Protein AF-A0A7J6GIA6-F1 (afdb_monomer_lite)

Organism: Cannabis sativa (NCBI:txid3483)

Radius of gyration: 30.78 Å; chains: 1; bounding box: 62×65×100 Å

Foldseek 3Di:
DDDDPPPPPPPPDDPQPPPDFLCPDPPRPDPNCDCPRLLNDDLVSVLCVLLVNLVVLLVVLLVLLLVLCQPPADFDWDFAAFKAFQDADPPFQCVVQPNDHGDGGQDKQNHGQPRWDPVSVVVVQVVQQVQDCIPVRGGFDQDPVRGGHRRTDIDGPIDTDGDRDPDSVSSSVSSVVVSVVLLVVLVVLVVCCVVVVVVCVVVDQAPVSLVVVQVVQVPPDPSSNSSSSSSVSSNLSVVLCDCAAQHSVVVSVQSVVCVVVVNDHDDPVVNCVRNVVRVVVCVVVNVVNVVVVVCVDPVNVVVVVVVVVVVVVVCVVVVVPDDDVPPPPPPPDDDDDDPDPVVVVVVVVCVVVVVVVVVVVPPDDD

Structure (mmCIF, N/CA/C/O backbone):
data_AF-A0A7J6GIA6-F1
#
_entry.id   AF-A0A7J6GIA6-F1
#
loop_
_atom_site.group_PDB
_atom_site.id
_atom_site.type_symbol
_atom_site.label_atom_id
_atom_site.label_alt_id
_atom_site.label_comp_id
_atom_site.label_asym_id
_atom_site.label_entity_id
_atom_site.label_seq_id
_atom_site.pdbx_PDB_ins_code
_atom_site.Cartn_x
_atom_site.Cartn_y
_atom_site.Cartn_z
_atom_site.occupancy
_atom_site.B_iso_or_equiv
_atom_site.auth_seq_id
_atom_site.auth_comp_id
_atom_site.auth_asym_id
_atom_site.auth_atom_id
_atom_site.pdbx_PDB_model_num
ATOM 1 N N . MET A 1 1 ? -16.124 -13.001 -56.352 1.00 35.91 1 MET A N 1
ATOM 2 C CA . MET A 1 1 ? -14.655 -13.098 -56.224 1.00 35.91 1 MET A CA 1
ATOM 3 C C . MET A 1 1 ? -14.198 -11.759 -55.668 1.00 35.91 1 MET A C 1
ATOM 5 O O . MET A 1 1 ? -14.164 -10.808 -56.422 1.00 35.91 1 MET A O 1
ATOM 9 N N . GLY A 1 2 ? -14.050 -11.537 -54.369 1.00 34.47 2 GLY A N 1
ATOM 10 C CA . GLY A 1 2 ? -13.709 -12.459 -53.295 1.00 34.47 2 GLY A CA 1
ATOM 11 C C . GLY A 1 2 ? -12.309 -12.105 -52.806 1.00 34.47 2 GLY A C 1
ATOM 12 O O . GLY A 1 2 ? -11.355 -12.674 -53.311 1.00 34.47 2 GLY A O 1
ATOM 13 N N . HIS A 1 3 ? -12.215 -11.161 -51.873 1.00 32.53 3 HIS A N 1
ATOM 14 C CA . HIS A 1 3 ? -11.236 -11.202 -50.791 1.00 32.53 3 HIS A CA 1
ATOM 15 C C . HIS A 1 3 ? -11.814 -10.411 -49.622 1.00 32.53 3 HIS A C 1
ATOM 17 O O . HIS A 1 3 ? -11.932 -9.190 -49.670 1.00 32.53 3 HIS A O 1
ATOM 23 N N . ASN A 1 4 ? -12.289 -11.173 -48.641 1.00 31.34 4 ASN A N 1
ATOM 24 C CA . ASN A 1 4 ? -12.783 -10.686 -47.370 1.00 31.34 4 ASN A CA 1
ATOM 25 C C . ASN A 1 4 ? -11.607 -10.112 -46.580 1.00 31.34 4 ASN A C 1
ATOM 27 O O . ASN A 1 4 ? -10.579 -10.772 -46.435 1.00 31.34 4 ASN A O 1
ATOM 31 N N . GLU A 1 5 ? -11.792 -8.902 -46.067 1.00 42.25 5 GLU A N 1
ATOM 32 C CA . GLU A 1 5 ? -11.051 -8.376 -44.928 1.00 42.25 5 GLU A CA 1
ATOM 33 C C . GLU A 1 5 ? -11.407 -9.240 -43.712 1.00 42.25 5 GLU A C 1
ATOM 35 O O . GLU A 1 5 ? -12.430 -9.038 -43.057 1.00 42.25 5 GLU A O 1
ATOM 40 N N . GLU A 1 6 ? -10.598 -10.261 -43.439 1.00 31.75 6 GLU A N 1
ATOM 41 C CA . GLU A 1 6 ? -10.614 -10.923 -42.140 1.00 31.75 6 GLU A CA 1
ATOM 42 C C . GLU A 1 6 ? -9.863 -10.027 -41.159 1.00 31.75 6 GLU A C 1
ATOM 44 O O . GLU A 1 6 ? -8.641 -10.028 -41.051 1.00 31.75 6 GLU A O 1
ATOM 49 N N . VAL A 1 7 ? -10.646 -9.200 -40.470 1.00 37.00 7 VAL A N 1
ATOM 50 C CA . VAL A 1 7 ? -10.268 -8.593 -39.202 1.00 37.00 7 VAL A CA 1
ATOM 51 C C . VAL A 1 7 ? -10.059 -9.753 -38.232 1.00 37.00 7 VAL A C 1
ATOM 53 O O . VAL A 1 7 ? -11.030 -10.304 -37.708 1.00 37.00 7 VAL A O 1
ATOM 56 N N . GLU A 1 8 ? -8.810 -10.180 -38.045 1.00 32.59 8 GLU A N 1
ATOM 57 C CA . GLU A 1 8 ? -8.502 -11.180 -37.029 1.00 32.59 8 GLU A CA 1
ATOM 58 C C . GLU A 1 8 ? -8.961 -10.650 -35.661 1.00 32.59 8 GLU A C 1
ATOM 60 O O . GLU A 1 8 ? -8.606 -9.532 -35.263 1.00 32.59 8 GLU A O 1
ATOM 65 N N . PRO A 1 9 ? -9.798 -11.409 -34.935 1.00 33.56 9 PRO A N 1
ATOM 66 C CA . PRO A 1 9 ? -10.272 -10.988 -33.636 1.00 33.56 9 PRO A CA 1
ATOM 67 C C . PRO A 1 9 ? -9.079 -11.008 -32.687 1.00 33.56 9 PRO A C 1
ATOM 69 O O . PRO A 1 9 ? -8.450 -12.048 -32.511 1.00 33.56 9 PRO A O 1
ATOM 72 N N . LEU A 1 10 ? -8.781 -9.864 -32.061 1.00 36.50 10 LEU A N 1
ATOM 73 C CA . LEU A 1 10 ? -7.857 -9.777 -30.934 1.00 36.50 10 LEU A CA 1
ATOM 74 C C . LEU A 1 10 ? -8.326 -10.771 -29.862 1.00 36.50 10 LEU A C 1
ATOM 76 O O . LEU A 1 10 ? -9.250 -10.505 -29.088 1.00 36.50 10 LEU A O 1
ATOM 80 N N . ILE A 1 11 ? -7.721 -11.955 -29.862 1.00 32.91 11 ILE A N 1
ATOM 81 C CA . ILE A 1 11 ? -7.989 -12.994 -28.886 1.00 32.91 11 ILE A CA 1
ATOM 82 C C . ILE A 1 11 ? -7.484 -12.455 -27.551 1.00 32.91 11 ILE A C 1
ATOM 84 O O . ILE A 1 11 ? -6.285 -12.304 -27.327 1.00 32.91 11 ILE A O 1
ATOM 88 N N . PHE A 1 12 ? -8.438 -12.162 -26.668 1.00 35.19 12 PHE A N 1
ATOM 89 C CA . PHE A 1 12 ? -8.266 -12.004 -25.229 1.00 35.19 12 PHE A CA 1
ATOM 90 C C . PHE A 1 12 ? -7.559 -13.250 -24.666 1.00 35.19 12 PHE A C 1
ATOM 92 O O . PHE A 1 12 ? -8.186 -14.187 -24.178 1.00 35.19 12 PHE A O 1
ATOM 99 N N . HIS A 1 13 ? -6.234 -13.281 -24.751 1.00 38.47 13 HIS A N 1
ATOM 100 C CA . HIS A 1 13 ? -5.390 -14.247 -24.064 1.00 38.47 13 HIS A CA 1
ATOM 101 C C . HIS A 1 13 ? -4.304 -13.478 -23.327 1.00 38.47 13 HIS A C 1
ATOM 103 O O . HIS A 1 13 ? -3.159 -13.442 -23.749 1.00 38.47 13 HIS A O 1
ATOM 109 N N . ASN A 1 14 ? -4.716 -12.768 -22.276 1.00 28.02 14 ASN A N 1
ATOM 110 C CA . ASN A 1 14 ? -3.955 -12.510 -21.053 1.00 28.02 14 ASN A CA 1
ATOM 111 C C . ASN A 1 14 ? -4.750 -11.508 -20.204 1.00 28.02 14 ASN A C 1
ATOM 113 O O . ASN A 1 14 ? -4.847 -10.331 -20.529 1.00 28.02 14 ASN A O 1
ATOM 117 N N . LEU A 1 15 ? -5.282 -11.957 -19.065 1.00 35.97 15 LEU A N 1
ATOM 118 C CA . LEU A 1 15 ? -5.800 -11.081 -17.998 1.00 35.97 15 LEU A CA 1
ATOM 119 C C . LEU A 1 15 ? -4.672 -10.325 -17.252 1.00 35.97 15 LEU A C 1
ATOM 121 O O . LEU A 1 15 ? -4.881 -9.806 -16.161 1.00 35.97 15 LEU A O 1
ATOM 125 N N . GLY A 1 16 ? -3.477 -10.247 -17.838 1.00 37.50 16 GLY A N 1
ATOM 126 C CA . GLY A 1 16 ? -2.407 -9.334 -17.463 1.00 37.50 16 GLY A CA 1
ATOM 127 C C . GLY A 1 16 ? -2.048 -8.537 -18.706 1.00 37.50 16 GLY A C 1
ATOM 128 O O . GLY A 1 16 ? -1.511 -9.112 -19.647 1.00 37.50 16 GLY A O 1
ATOM 129 N N . GLY A 1 17 ? -2.411 -7.254 -18.738 1.00 39.12 17 GLY A N 1
ATOM 130 C CA . GLY A 1 17 ? -2.298 -6.357 -19.891 1.00 39.12 17 GLY A CA 1
ATOM 131 C C . GLY A 1 17 ? -0.863 -6.081 -20.342 1.00 39.12 17 GLY A C 1
ATOM 132 O O . GLY A 1 17 ? -0.398 -4.948 -20.272 1.00 39.12 17 GLY A O 1
ATOM 133 N N . PHE A 1 18 ? -0.162 -7.101 -20.825 1.00 42.38 18 PHE A N 1
ATOM 134 C CA . PHE A 1 18 ? 1.102 -6.939 -21.516 1.00 42.38 18 PHE A CA 1
ATOM 135 C C . PHE A 1 18 ? 0.796 -6.605 -22.975 1.00 42.38 18 PHE A C 1
ATOM 137 O O . PHE A 1 18 ? 0.587 -7.485 -23.808 1.00 42.38 18 PHE A O 1
ATOM 144 N N . VAL A 1 19 ? 0.703 -5.309 -23.273 1.00 52.62 19 VAL A N 1
ATOM 145 C CA . VAL A 1 19 ? 0.683 -4.827 -24.655 1.00 52.62 19 VAL A CA 1
ATOM 146 C C . VAL A 1 19 ? 2.075 -5.089 -25.224 1.00 52.62 19 VAL A C 1
ATOM 148 O O . VAL A 1 19 ? 3.032 -4.395 -24.887 1.00 52.62 19 VAL A O 1
ATOM 151 N N . GLY A 1 20 ? 2.202 -6.138 -26.036 1.00 56.25 20 GLY A N 1
ATOM 152 C CA . GLY A 1 20 ? 3.440 -6.432 -26.745 1.00 56.25 20 GLY A CA 1
ATOM 153 C C . GLY A 1 20 ? 3.749 -5.296 -27.713 1.00 56.25 20 GLY A C 1
ATOM 154 O O . GLY A 1 20 ? 2.997 -5.064 -28.657 1.00 56.25 20 GLY A O 1
ATOM 155 N N . PHE A 1 21 ? 4.831 -4.559 -27.467 1.00 65.56 21 PHE A N 1
ATOM 156 C CA . PHE A 1 21 ? 5.300 -3.566 -28.425 1.00 65.56 21 PHE A CA 1
ATOM 157 C C . PHE A 1 21 ? 6.002 -4.280 -29.586 1.00 65.56 21 PHE A C 1
ATOM 159 O O . PHE A 1 21 ? 6.903 -5.080 -29.315 1.00 65.56 21 PHE A O 1
ATOM 166 N N . PRO A 1 22 ? 5.682 -3.941 -30.851 1.00 67.62 22 PRO A N 1
ATOM 167 C CA . PRO A 1 22 ? 6.414 -4.443 -32.020 1.00 67.62 22 PRO A CA 1
ATOM 168 C C . PRO A 1 22 ? 7.920 -4.155 -31.951 1.00 67.62 22 PRO A C 1
ATOM 170 O O . PRO A 1 22 ? 8.721 -4.804 -32.608 1.00 67.62 22 PRO A O 1
ATOM 173 N N . ASP A 1 23 ? 8.311 -3.181 -31.126 1.00 66.88 23 ASP A N 1
ATOM 174 C CA . ASP A 1 23 ? 9.688 -2.828 -30.798 1.00 66.88 23 ASP A CA 1
ATOM 175 C C . ASP A 1 23 ? 10.517 -3.979 -30.208 1.00 66.88 23 ASP A C 1
ATOM 177 O O . ASP A 1 23 ? 11.742 -3.954 -30.343 1.00 66.88 23 ASP A O 1
ATOM 181 N N . ASN A 1 24 ? 9.863 -4.930 -29.534 1.00 65.06 24 ASN A N 1
ATOM 182 C CA . ASN A 1 24 ? 10.489 -6.034 -28.803 1.00 65.06 24 ASN A CA 1
ATOM 183 C C . ASN A 1 24 ? 10.355 -7.382 -29.524 1.00 65.06 24 ASN A C 1
ATOM 185 O O . ASN A 1 24 ? 10.832 -8.390 -29.002 1.00 65.06 24 ASN A O 1
ATOM 189 N N . ASP A 1 25 ? 9.693 -7.403 -30.681 1.00 72.31 25 ASP A N 1
ATOM 190 C CA . ASP A 1 25 ? 9.502 -8.604 -31.481 1.00 72.31 25 ASP A CA 1
ATOM 191 C C . ASP A 1 25 ? 10.645 -8.726 -32.509 1.00 72.31 25 ASP A C 1
ATOM 193 O O . ASP A 1 25 ? 10.761 -7.872 -33.396 1.00 72.31 25 ASP A O 1
ATOM 197 N N . PRO A 1 26 ? 11.536 -9.732 -32.379 1.00 67.69 26 PRO A N 1
ATOM 198 C CA . PRO A 1 26 ? 12.626 -9.946 -33.327 1.00 67.69 26 PRO A CA 1
ATOM 199 C C . PRO A 1 26 ? 12.133 -10.338 -34.726 1.00 67.69 26 PRO A C 1
ATOM 201 O O . PRO A 1 26 ? 12.884 -10.153 -35.682 1.00 67.69 26 PRO A O 1
ATOM 204 N N . ASP A 1 27 ? 10.893 -10.820 -34.840 1.00 74.38 27 ASP A N 1
ATOM 205 C CA . ASP A 1 27 ? 10.259 -11.242 -36.090 1.00 74.38 27 ASP A CA 1
ATOM 206 C C . ASP A 1 27 ? 9.312 -10.158 -36.653 1.00 74.38 27 ASP A C 1
ATOM 208 O O . ASP A 1 27 ? 8.531 -10.412 -37.567 1.00 74.38 27 ASP A O 1
ATOM 212 N N . SER A 1 28 ? 9.379 -8.929 -36.126 1.00 75.94 28 SER A N 1
ATOM 213 C CA . SER A 1 28 ? 8.561 -7.802 -36.585 1.00 75.94 28 SER A CA 1
ATOM 214 C C . SER A 1 28 ? 8.905 -7.383 -38.017 1.00 75.94 28 SER A C 1
ATOM 216 O O . SER A 1 28 ? 10.034 -6.986 -38.313 1.00 75.94 28 SER A O 1
ATOM 218 N N . ASP A 1 29 ? 7.891 -7.346 -38.884 1.00 80.00 29 ASP A N 1
ATOM 219 C CA . ASP A 1 29 ? 7.997 -6.841 -40.261 1.00 80.00 29 ASP A CA 1
ATOM 220 C C . ASP A 1 29 ? 8.194 -5.309 -40.340 1.00 80.00 29 ASP A C 1
ATOM 222 O O . ASP A 1 29 ? 8.337 -4.738 -41.427 1.00 80.00 29 ASP A O 1
ATOM 226 N N . ILE A 1 30 ? 8.184 -4.606 -39.200 1.00 79.25 30 ILE A N 1
ATOM 227 C CA . ILE A 1 30 ? 8.291 -3.145 -39.142 1.00 79.25 30 ILE A CA 1
ATOM 228 C C . ILE A 1 30 ? 9.773 -2.724 -39.142 1.00 79.25 30 ILE A C 1
ATOM 230 O O . ILE A 1 30 ? 10.527 -3.121 -38.248 1.00 79.25 30 ILE A O 1
ATOM 234 N N . PRO A 1 31 ? 10.211 -1.850 -40.075 1.00 81.38 31 PRO A N 1
ATOM 235 C CA . PRO A 1 31 ? 11.587 -1.365 -40.113 1.00 81.38 31 PRO A CA 1
ATOM 236 C C . PRO A 1 31 ? 12.019 -0.730 -38.778 1.00 81.38 31 PRO A C 1
ATOM 238 O O . PRO A 1 31 ? 11.283 0.105 -38.252 1.00 81.38 31 PRO A O 1
ATOM 241 N N . PRO A 1 32 ? 13.229 -1.009 -38.249 1.00 76.25 32 PRO A N 1
ATOM 242 C CA . PRO A 1 32 ? 13.675 -0.491 -36.948 1.00 76.25 32 PRO A CA 1
ATOM 243 C C . PRO A 1 32 ? 13.649 1.039 -36.790 1.00 76.25 32 PRO A C 1
ATOM 245 O O . PRO A 1 32 ? 13.552 1.531 -35.663 1.00 76.25 32 PRO A O 1
ATOM 248 N N . ASP A 1 33 ? 13.713 1.776 -37.901 1.00 78.50 33 ASP A N 1
ATOM 249 C CA . ASP A 1 33 ? 13.704 3.243 -37.962 1.00 78.50 33 ASP A CA 1
ATOM 250 C C . ASP A 1 33 ? 12.303 3.845 -38.181 1.00 78.50 33 ASP A C 1
ATOM 252 O O . ASP A 1 33 ? 12.163 5.063 -38.331 1.00 78.50 33 ASP A O 1
ATOM 256 N N . ASP A 1 34 ? 11.247 3.026 -38.199 1.00 81.19 34 ASP A N 1
ATOM 257 C CA . ASP A 1 34 ? 9.878 3.508 -38.376 1.00 81.19 34 ASP A CA 1
ATOM 258 C C . ASP A 1 34 ? 9.494 4.478 -37.244 1.00 81.19 34 ASP A C 1
ATOM 260 O O . ASP A 1 34 ? 9.681 4.205 -36.054 1.00 81.19 34 ASP A O 1
ATOM 264 N N . LYS A 1 35 ? 8.942 5.640 -37.616 1.00 77.88 35 LYS A N 1
ATOM 265 C CA . LYS A 1 35 ? 8.526 6.706 -36.689 1.00 77.88 35 LYS A CA 1
ATOM 266 C C . LYS A 1 35 ? 7.386 6.287 -35.757 1.00 77.88 35 LYS A C 1
ATOM 268 O O . LYS A 1 35 ? 7.131 6.984 -34.773 1.00 77.88 35 LYS A O 1
ATOM 273 N N . ASN A 1 36 ? 6.671 5.216 -36.093 1.00 79.06 36 ASN A N 1
ATOM 274 C CA . ASN A 1 36 ? 5.561 4.688 -35.318 1.00 79.06 36 ASN A CA 1
ATOM 275 C C . ASN A 1 36 ? 5.987 3.739 -34.200 1.00 79.06 36 ASN A C 1
ATOM 277 O O . ASN A 1 36 ? 5.208 3.567 -33.262 1.00 79.06 36 ASN A O 1
ATOM 281 N N . LEU A 1 37 ? 7.209 3.202 -34.257 1.00 80.62 37 LEU A N 1
ATOM 282 C CA . LEU A 1 37 ? 7.775 2.396 -33.177 1.00 80.62 37 LEU A CA 1
ATOM 283 C C . LEU A 1 37 ? 7.945 3.252 -31.923 1.00 80.62 37 LEU A C 1
ATOM 285 O O . LEU A 1 37 ? 8.392 4.404 -31.998 1.00 80.62 37 LEU A O 1
ATOM 289 N N . LEU A 1 38 ? 7.595 2.696 -30.764 1.00 81.00 38 LEU A N 1
ATOM 290 C CA . LEU A 1 38 ? 7.562 3.438 -29.504 1.00 81.00 38 LEU A CA 1
ATOM 291 C C . LEU A 1 38 ? 8.943 4.031 -29.194 1.00 81.00 38 LEU A C 1
ATOM 293 O O . LEU A 1 38 ? 9.045 5.213 -28.874 1.00 81.00 38 LEU A O 1
ATOM 297 N N . LYS A 1 39 ? 10.015 3.266 -29.419 1.00 78.75 39 LYS A N 1
ATOM 298 C CA . LYS A 1 39 ? 11.426 3.661 -29.302 1.00 78.75 39 LYS A CA 1
ATOM 299 C C . LYS A 1 39 ? 11.795 4.880 -30.144 1.00 78.75 39 LYS A C 1
ATOM 301 O O . LYS A 1 39 ? 12.779 5.551 -29.830 1.00 78.75 39 LYS A O 1
ATOM 306 N N . ASN A 1 40 ? 11.040 5.185 -31.200 1.00 81.25 40 ASN A N 1
ATOM 307 C CA . ASN A 1 40 ? 11.277 6.301 -32.119 1.00 81.25 40 ASN A CA 1
ATOM 308 C C . ASN A 1 40 ? 10.358 7.506 -31.879 1.00 81.25 40 ASN A C 1
ATOM 310 O O . ASN A 1 40 ? 10.595 8.569 -32.456 1.00 81.25 40 ASN A O 1
ATOM 314 N N . ARG A 1 41 ? 9.366 7.380 -30.991 1.00 84.62 41 ARG A N 1
ATOM 315 C CA . ARG A 1 41 ? 8.470 8.474 -30.608 1.00 84.62 41 ARG A CA 1
ATOM 316 C C . ARG A 1 41 ? 9.164 9.519 -29.711 1.00 84.62 41 ARG A C 1
ATOM 318 O O . ARG A 1 41 ? 10.158 9.217 -29.036 1.00 84.62 41 ARG A O 1
ATOM 325 N N . PRO A 1 42 ? 8.632 10.755 -29.653 1.00 86.44 42 PRO A N 1
ATOM 326 C CA . PRO A 1 42 ? 9.052 11.766 -28.686 1.00 86.44 42 PRO A CA 1
ATOM 327 C C . PRO A 1 42 ? 9.061 11.251 -27.240 1.00 86.44 42 PRO A C 1
ATOM 329 O O . PRO A 1 42 ? 8.340 10.325 -26.877 1.00 86.44 42 PRO A O 1
ATOM 332 N N . VAL A 1 43 ? 9.883 11.877 -26.394 1.00 86.69 43 VAL A N 1
ATOM 333 C CA . VAL A 1 43 ? 10.030 11.525 -24.967 1.00 86.69 43 VAL A CA 1
ATOM 334 C C . VAL A 1 43 ? 8.682 11.520 -24.237 1.00 86.69 43 VAL A C 1
ATOM 336 O O . VAL A 1 43 ? 8.419 10.606 -23.464 1.00 86.69 43 VAL A O 1
ATOM 339 N N . LEU A 1 44 ? 7.832 12.524 -24.482 1.00 86.69 44 LEU A N 1
ATOM 340 C CA . LEU A 1 44 ? 6.540 12.652 -23.801 1.00 86.69 44 LEU A CA 1
ATOM 341 C C . LEU A 1 44 ? 5.585 11.518 -24.177 1.00 86.69 44 LEU A C 1
ATOM 343 O O . LEU A 1 44 ? 5.004 10.903 -23.290 1.00 86.69 44 LEU A O 1
ATOM 347 N N . ASP A 1 45 ? 5.488 11.191 -25.464 1.00 86.56 45 ASP A N 1
ATOM 348 C CA . ASP A 1 45 ? 4.648 10.095 -25.953 1.00 86.56 45 ASP A CA 1
ATOM 349 C C . ASP A 1 45 ? 5.091 8.760 -25.343 1.00 86.56 45 ASP A C 1
ATOM 351 O O . ASP A 1 45 ? 4.267 7.992 -24.851 1.00 86.56 45 ASP A O 1
ATOM 355 N N . ARG A 1 46 ? 6.409 8.518 -25.285 1.00 86.25 46 ARG A N 1
ATOM 356 C CA . ARG A 1 46 ? 6.970 7.341 -24.609 1.00 86.25 46 ARG A CA 1
ATOM 357 C C . ARG A 1 46 ? 6.633 7.318 -23.126 1.00 86.25 46 ARG A C 1
ATOM 359 O O . ARG A 1 46 ? 6.195 6.291 -22.625 1.00 86.25 46 ARG A O 1
ATOM 366 N N . ALA A 1 47 ? 6.802 8.438 -22.428 1.00 87.25 47 ALA A N 1
ATOM 367 C CA . ALA A 1 47 ? 6.495 8.533 -21.006 1.00 87.25 47 ALA A CA 1
ATOM 368 C C . ALA A 1 47 ? 5.005 8.271 -20.714 1.00 87.25 47 ALA A C 1
ATOM 370 O O . ALA A 1 47 ? 4.686 7.566 -19.757 1.00 87.25 47 ALA A O 1
ATOM 371 N N . ILE A 1 48 ? 4.093 8.779 -21.549 1.00 87.44 48 ILE A N 1
ATOM 372 C CA . ILE A 1 48 ? 2.646 8.537 -21.423 1.00 87.44 48 ILE A CA 1
ATOM 373 C C . ILE A 1 48 ? 2.332 7.052 -21.619 1.00 87.44 48 ILE A C 1
ATOM 375 O O . ILE A 1 48 ? 1.635 6.460 -20.800 1.00 87.44 48 ILE A O 1
ATOM 379 N N . VAL A 1 49 ? 2.876 6.434 -22.668 1.00 85.31 49 VAL A N 1
ATOM 380 C CA . VAL A 1 49 ? 2.626 5.015 -22.960 1.00 85.31 49 VAL A CA 1
ATOM 381 C C . VAL A 1 49 ? 3.207 4.109 -21.871 1.00 85.31 49 VAL A C 1
ATOM 383 O O . VAL A 1 49 ? 2.517 3.210 -21.405 1.00 85.31 49 VAL A O 1
ATOM 386 N N . ILE A 1 50 ? 4.433 4.370 -21.407 1.00 85.50 50 ILE A N 1
ATOM 387 C CA . ILE A 1 50 ? 5.074 3.588 -20.334 1.00 85.50 50 ILE A CA 1
ATOM 388 C C . ILE A 1 50 ? 4.313 3.744 -19.010 1.00 85.50 50 ILE A C 1
ATOM 390 O O . ILE A 1 50 ? 4.120 2.775 -18.283 1.00 85.50 50 ILE A O 1
ATOM 394 N N . SER A 1 51 ? 3.833 4.950 -18.693 1.00 88.25 51 SER A N 1
ATOM 395 C CA . SER A 1 51 ? 3.068 5.189 -17.461 1.00 88.25 51 SER A CA 1
ATOM 396 C C . SER A 1 51 ? 1.632 4.655 -17.507 1.00 88.25 51 SER A C 1
ATOM 398 O O . SER A 1 51 ? 0.993 4.573 -16.458 1.00 88.25 51 SER A O 1
ATOM 400 N N . ALA A 1 52 ? 1.128 4.234 -18.673 1.00 88.69 52 ALA A N 1
ATOM 401 C CA . ALA A 1 52 ? -0.233 3.726 -18.822 1.00 88.69 52 ALA A CA 1
ATOM 402 C C . ALA A 1 52 ? -0.518 2.516 -17.916 1.00 88.69 52 ALA A C 1
ATOM 404 O O . ALA A 1 52 ? -1.608 2.434 -17.353 1.00 88.69 52 ALA A O 1
ATOM 405 N N . GLY A 1 53 ? 0.459 1.623 -17.709 1.00 85.56 53 GLY A N 1
ATOM 406 C CA . GLY A 1 53 ? 0.319 0.480 -16.795 1.00 85.56 53 GLY A CA 1
ATOM 407 C C . GLY A 1 53 ? 0.098 0.910 -15.340 1.00 85.56 53 GLY A C 1
ATOM 408 O O . GLY A 1 53 ? -0.839 0.459 -14.679 1.00 85.56 53 GLY A O 1
ATOM 409 N N . VAL A 1 54 ? 0.901 1.862 -14.856 1.00 91.75 54 VAL A N 1
ATOM 410 C CA . VAL A 1 54 ? 0.754 2.446 -13.512 1.00 91.75 54 VAL A CA 1
ATOM 411 C C . VAL A 1 54 ? -0.589 3.164 -13.375 1.00 91.75 54 VAL A C 1
ATOM 413 O O . VAL A 1 54 ? -1.310 2.955 -12.400 1.00 91.75 54 VAL A O 1
ATOM 416 N N . VAL A 1 55 ? -0.952 3.979 -14.368 1.00 93.25 55 VAL A N 1
ATOM 417 C CA . VAL A 1 55 ? -2.218 4.722 -14.386 1.00 93.25 55 VAL A CA 1
ATOM 418 C C . VAL A 1 55 ? -3.414 3.768 -14.377 1.00 93.25 55 VAL A C 1
ATOM 420 O O . VAL A 1 55 ? -4.368 4.010 -13.640 1.00 93.25 55 VAL A O 1
ATOM 423 N N . ALA A 1 56 ? -3.356 2.657 -15.114 1.00 93.25 56 ALA A N 1
ATOM 424 C CA . ALA A 1 56 ? -4.407 1.645 -15.117 1.00 93.25 56 ALA A CA 1
ATOM 425 C C . ALA A 1 56 ? -4.617 1.029 -13.726 1.00 93.25 56 ALA A C 1
ATOM 427 O O . ALA A 1 56 ? -5.758 0.929 -13.281 1.00 93.25 56 ALA A O 1
ATOM 428 N N . ASN A 1 57 ? -3.541 0.701 -13.001 1.00 94.25 57 ASN A N 1
ATOM 429 C CA . ASN A 1 57 ? -3.636 0.184 -11.629 1.00 94.25 57 ASN A CA 1
ATOM 430 C C . ASN A 1 57 ? -4.258 1.209 -10.667 1.00 94.25 57 ASN A C 1
ATOM 432 O O . ASN A 1 57 ? -5.094 0.855 -9.835 1.00 94.25 57 ASN A O 1
ATOM 436 N N . VAL A 1 58 ? -3.902 2.490 -10.804 1.00 96.50 58 VAL A N 1
ATOM 437 C CA . VAL A 1 58 ? -4.492 3.575 -10.004 1.00 96.50 58 VAL A CA 1
ATOM 438 C C . VAL A 1 58 ? -5.984 3.743 -10.301 1.00 96.50 58 VAL A C 1
ATOM 440 O O . VAL A 1 58 ? -6.793 3.826 -9.375 1.00 96.50 58 VAL A O 1
ATOM 443 N N . ILE A 1 59 ? -6.362 3.759 -11.582 1.00 96.69 59 ILE A N 1
ATOM 444 C CA . ILE A 1 59 ? -7.763 3.850 -12.009 1.00 96.69 59 ILE A CA 1
ATOM 445 C C . ILE A 1 59 ? -8.543 2.639 -11.499 1.00 96.69 59 ILE A C 1
ATOM 447 O O . ILE A 1 59 ? -9.629 2.800 -10.948 1.00 96.69 59 ILE A O 1
ATOM 451 N N . PHE A 1 60 ? -7.991 1.435 -11.636 1.00 97.19 60 PHE A N 1
ATOM 452 C CA . PHE A 1 60 ? -8.658 0.217 -11.199 1.00 97.19 60 PHE A CA 1
ATOM 453 C C . PHE A 1 60 ? -8.852 0.193 -9.679 1.00 97.19 60 PHE A C 1
ATOM 455 O O . PHE A 1 60 ? -9.945 -0.125 -9.216 1.00 97.19 60 PHE A O 1
ATOM 462 N N . ALA A 1 61 ? -7.861 0.638 -8.899 1.00 97.12 61 ALA A N 1
ATOM 463 C CA . ALA A 1 61 ? -8.019 0.827 -7.458 1.00 97.12 61 ALA A CA 1
ATOM 464 C C . ALA A 1 61 ? -9.158 1.803 -7.124 1.00 97.12 61 ALA A C 1
ATOM 466 O O . ALA A 1 61 ? -9.992 1.506 -6.268 1.00 97.12 61 ALA A O 1
ATOM 467 N N . TYR A 1 62 ? -9.231 2.943 -7.819 1.00 97.44 62 TYR A N 1
ATOM 468 C CA . TYR A 1 62 ? -10.315 3.907 -7.626 1.00 97.44 62 TYR A CA 1
ATOM 469 C C . TYR A 1 62 ? -11.684 3.304 -7.961 1.00 97.44 62 TYR A C 1
ATOM 471 O O . TYR A 1 62 ? -12.635 3.482 -7.204 1.00 97.44 62 TYR A O 1
ATOM 479 N N . VAL A 1 63 ? -11.788 2.550 -9.059 1.00 97.44 63 VAL A N 1
ATOM 480 C CA . VAL A 1 63 ? -13.026 1.866 -9.463 1.00 97.44 63 VAL A CA 1
ATOM 481 C C . VAL A 1 63 ? -13.454 0.836 -8.417 1.00 97.44 63 VAL A C 1
ATOM 483 O O . VAL A 1 63 ? -14.631 0.796 -8.067 1.00 97.44 63 VAL A O 1
ATOM 486 N N . ILE A 1 64 ? -12.525 0.047 -7.871 1.00 96.25 64 ILE A N 1
ATOM 487 C CA . ILE A 1 64 ? -12.808 -0.912 -6.791 1.00 96.25 64 ILE A CA 1
ATOM 488 C C . ILE A 1 64 ? -13.399 -0.190 -5.574 1.00 96.25 64 ILE A C 1
ATOM 490 O O . ILE A 1 64 ? -14.438 -0.606 -5.062 1.00 96.25 64 ILE A O 1
ATOM 494 N N . ILE A 1 65 ? -12.780 0.913 -5.142 1.00 95.19 65 ILE A N 1
ATOM 495 C CA . ILE A 1 65 ? -13.262 1.721 -4.010 1.00 95.19 65 ILE A CA 1
ATOM 496 C C . ILE A 1 65 ? -14.633 2.323 -4.324 1.00 95.19 65 ILE A C 1
ATOM 498 O O . ILE A 1 65 ? -15.524 2.315 -3.480 1.00 95.19 65 ILE A O 1
ATOM 502 N N . PHE A 1 66 ? -14.839 2.808 -5.545 1.00 95.56 66 PHE A N 1
ATOM 503 C CA . PHE A 1 66 ? -16.118 3.369 -5.962 1.00 95.56 66 PHE A CA 1
ATOM 504 C C . PHE A 1 66 ? -17.244 2.331 -5.928 1.00 95.56 66 PHE A C 1
ATOM 506 O O . PHE A 1 66 ? -18.322 2.592 -5.391 1.00 95.56 66 PHE A O 1
ATOM 513 N N . VAL A 1 67 ? -16.980 1.118 -6.419 1.00 94.06 67 VAL A N 1
ATOM 514 C CA . VAL A 1 67 ? -17.922 -0.006 -6.335 1.00 94.06 67 VAL A CA 1
ATOM 515 C C . VAL A 1 67 ? -18.171 -0.409 -4.881 1.00 94.06 67 VAL A C 1
ATOM 517 O O . VAL A 1 67 ? -19.321 -0.654 -4.513 1.00 94.06 67 VAL A O 1
ATOM 520 N N . GLN A 1 68 ? -17.142 -0.426 -4.031 1.00 92.62 68 GLN A N 1
ATOM 521 C CA . GLN A 1 68 ? -17.289 -0.670 -2.594 1.00 92.62 68 GLN A CA 1
ATOM 522 C C . GLN A 1 68 ? -18.219 0.364 -1.950 1.00 92.62 68 GLN A C 1
ATOM 524 O O . GLN A 1 68 ? -19.173 0.002 -1.269 1.00 92.62 68 GLN A O 1
ATOM 529 N N . VAL A 1 69 ? -17.983 1.652 -2.199 1.00 92.62 69 VAL A N 1
ATOM 530 C CA . VAL A 1 69 ? -18.777 2.749 -1.635 1.00 92.62 69 VAL A CA 1
ATOM 531 C C . VAL A 1 69 ? -20.241 2.672 -2.080 1.00 92.62 69 VAL A C 1
ATOM 533 O O . VAL A 1 69 ? -21.129 2.950 -1.277 1.00 92.62 69 VAL A O 1
ATOM 536 N N . LEU A 1 70 ? -20.514 2.252 -3.318 1.00 92.00 70 LEU A N 1
ATOM 537 C CA . LEU A 1 70 ? -21.882 2.069 -3.813 1.00 92.00 70 LEU A CA 1
ATOM 538 C C . LEU A 1 70 ? -22.578 0.818 -3.262 1.00 92.00 70 LEU A C 1
ATOM 540 O O . LEU A 1 70 ? -23.775 0.861 -2.990 1.00 92.00 70 LEU A O 1
ATOM 544 N N . SER A 1 71 ? -21.860 -0.299 -3.144 1.00 89.25 71 SER A N 1
ATOM 545 C CA . SER A 1 71 ? -22.452 -1.597 -2.786 1.00 89.25 71 SER A CA 1
ATOM 546 C C . SER A 1 71 ? -22.533 -1.824 -1.278 1.00 89.25 71 SER A C 1
ATOM 548 O O . SER A 1 71 ? -23.536 -2.321 -0.771 1.00 89.25 71 SER A O 1
ATOM 550 N N . VAL A 1 72 ? -21.478 -1.454 -0.562 1.00 87.06 72 VAL A N 1
ATOM 551 C CA . VAL A 1 72 ? -21.301 -1.701 0.871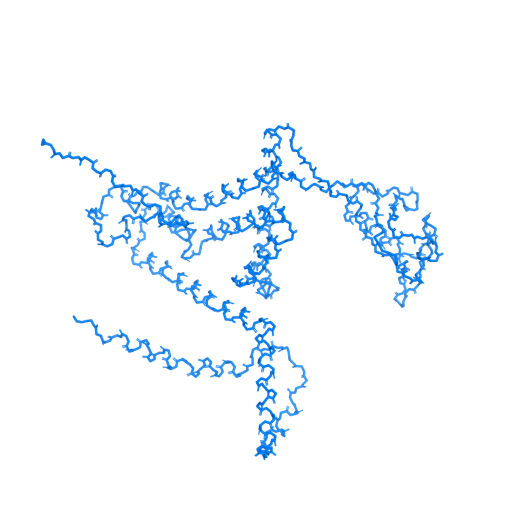 1.00 87.06 72 VAL A CA 1
ATOM 552 C C . VAL A 1 72 ? -21.514 -0.427 1.689 1.00 87.06 72 VAL A C 1
ATOM 554 O O . VAL A 1 72 ? -21.981 -0.494 2.828 1.00 87.06 72 VAL A O 1
ATOM 557 N N . GLY A 1 73 ? -21.179 0.731 1.122 1.00 87.31 73 GLY A N 1
ATOM 558 C CA . GLY A 1 73 ? -21.055 1.983 1.860 1.00 87.31 73 GLY A CA 1
ATOM 559 C C . GLY A 1 73 ? -19.650 2.184 2.424 1.00 87.31 73 GLY A C 1
ATOM 560 O O . GLY A 1 73 ? -18.818 1.274 2.455 1.00 87.31 73 GLY A O 1
ATOM 561 N N . LEU A 1 74 ? -19.375 3.408 2.864 1.00 83.75 74 LEU A N 1
ATOM 562 C CA . LEU A 1 74 ? -18.093 3.767 3.454 1.00 83.75 74 LEU A CA 1
ATOM 563 C C . LEU A 1 74 ? -18.121 3.468 4.963 1.00 83.75 74 LEU A C 1
ATOM 565 O O . LEU A 1 74 ? -19.008 3.989 5.649 1.00 83.75 74 LEU A O 1
ATOM 569 N N . PRO A 1 75 ? -17.181 2.670 5.504 1.00 78.62 75 PRO A N 1
ATOM 570 C CA . PRO A 1 75 ? -17.033 2.532 6.944 1.00 78.62 75 PRO A CA 1
ATOM 571 C C . PRO A 1 75 ? -16.479 3.844 7.498 1.00 78.62 75 PRO A C 1
ATOM 573 O O . PRO A 1 75 ? -15.303 4.163 7.328 1.00 78.62 75 PRO A O 1
ATOM 576 N N . VAL A 1 76 ? -17.324 4.625 8.158 1.00 77.38 76 VAL A N 1
ATOM 577 C CA . VAL A 1 76 ? -16.891 5.839 8.845 1.00 77.38 76 VAL A CA 1
ATOM 578 C C . VAL A 1 76 ? -16.808 5.563 10.338 1.00 77.38 76 VAL A C 1
ATOM 580 O O . VAL A 1 76 ? -17.693 4.958 10.944 1.00 77.38 76 VAL A O 1
ATOM 583 N N . GLN A 1 77 ? -15.702 5.993 10.935 1.00 75.69 77 GLN A N 1
ATOM 584 C CA . GLN A 1 77 ? -15.593 6.065 12.383 1.00 75.69 77 GLN A CA 1
ATOM 585 C C . GLN A 1 77 ? -16.277 7.346 12.832 1.00 75.69 77 GLN A C 1
ATOM 587 O O . GLN A 1 77 ? -15.717 8.438 12.719 1.00 75.69 77 GLN A O 1
ATOM 592 N N . GLU A 1 78 ? -17.504 7.210 13.317 1.00 73.94 78 GLU A N 1
ATOM 593 C CA . GLU A 1 78 ? -18.180 8.296 14.002 1.00 73.94 78 GLU A CA 1
ATOM 594 C C . GLU A 1 78 ? -17.632 8.386 15.415 1.00 73.94 78 GLU A C 1
ATOM 596 O O . GLU A 1 78 ? -17.699 7.442 16.204 1.00 73.94 78 GLU A O 1
ATOM 601 N N . ALA A 1 79 ? -17.035 9.532 15.698 1.00 78.00 79 ALA A N 1
ATOM 602 C CA . ALA A 1 79 ? -16.367 9.816 16.943 1.00 78.00 79 ALA A CA 1
ATOM 603 C C . ALA A 1 79 ? -17.374 10.478 17.895 1.00 78.00 79 ALA A C 1
ATOM 605 O O . ALA A 1 79 ? -17.874 11.572 17.625 1.00 78.00 79 ALA A O 1
ATOM 606 N N . PHE A 1 80 ? -17.696 9.798 18.991 1.00 80.00 80 PHE A N 1
ATOM 607 C CA . PHE A 1 80 ? -18.610 10.278 20.019 1.00 80.00 80 PHE A CA 1
ATOM 608 C C . PHE A 1 80 ? -17.820 10.882 21.188 1.00 80.00 80 PHE A C 1
ATOM 610 O O . PHE A 1 80 ? -16.661 10.520 21.404 1.00 80.00 80 PHE A O 1
ATOM 617 N N . PRO A 1 81 ? -18.417 11.813 21.953 1.00 81.56 81 PRO A N 1
ATOM 618 C CA . PRO A 1 81 ? -17.796 12.327 23.166 1.00 81.56 81 PRO A CA 1
ATOM 619 C C . PRO A 1 81 ? -17.452 11.209 24.159 1.00 81.56 81 PRO A C 1
ATOM 621 O O . PRO A 1 81 ? -18.177 10.215 24.275 1.00 81.56 81 PRO A O 1
ATOM 624 N N . GLY A 1 82 ? -16.362 11.414 24.894 1.00 83.31 82 GLY A N 1
ATOM 625 C CA . GLY A 1 82 ? -15.915 10.522 25.956 1.00 83.31 82 GLY A CA 1
ATOM 626 C C . GLY A 1 82 ? -15.028 9.355 25.517 1.00 83.31 82 GLY A C 1
ATOM 627 O O . GLY A 1 82 ? -14.638 9.210 24.356 1.00 83.31 82 GLY A O 1
ATOM 628 N N . VAL A 1 83 ? -14.692 8.519 26.495 1.00 87.44 83 VAL A N 1
ATOM 629 C CA . VAL A 1 83 ? -13.816 7.353 26.361 1.00 87.44 83 VAL A CA 1
ATOM 630 C C . VAL A 1 83 ? -14.585 6.110 26.779 1.00 87.44 83 VAL A C 1
ATOM 632 O O . VAL A 1 83 ? -15.126 6.044 27.879 1.00 87.44 83 VAL A O 1
ATOM 635 N N . LEU A 1 84 ? -14.642 5.128 25.885 1.00 90.19 84 LEU A N 1
ATOM 636 C CA . LEU A 1 84 ? -15.290 3.849 26.133 1.00 90.19 84 LEU A CA 1
ATOM 637 C C . LEU A 1 84 ? -14.377 2.965 26.987 1.00 90.19 84 LEU A C 1
ATOM 639 O O . LEU A 1 84 ? -13.164 2.922 26.754 1.00 90.19 84 LEU A O 1
ATOM 643 N N . VAL A 1 85 ? -14.982 2.221 27.911 1.00 91.88 85 VAL A N 1
ATOM 644 C CA . VAL A 1 85 ? -14.356 1.179 28.726 1.00 91.88 85 VAL A CA 1
ATOM 645 C C . VAL A 1 85 ? -14.753 -0.196 28.170 1.00 91.88 85 VAL A C 1
ATOM 647 O O . VAL A 1 85 ? -15.806 -0.710 28.535 1.00 91.88 85 VAL A O 1
ATOM 650 N N . PRO A 1 86 ? -13.975 -0.828 27.268 1.00 90.62 86 PRO A N 1
ATOM 651 C CA . PRO A 1 86 ? -14.369 -2.111 26.679 1.00 90.62 86 PRO A CA 1
ATOM 652 C C . PRO A 1 86 ? -14.259 -3.268 27.668 1.00 90.62 86 PRO A C 1
ATOM 654 O O . PRO A 1 86 ? -14.999 -4.241 27.569 1.00 90.62 86 PRO A O 1
ATOM 657 N N . GLU A 1 87 ? -13.317 -3.169 28.604 1.00 93.44 87 GLU A N 1
ATOM 658 C CA . GLU A 1 87 ? -12.999 -4.231 29.546 1.00 93.44 87 GLU A CA 1
ATOM 659 C C . GLU A 1 87 ? -12.607 -3.635 30.899 1.00 93.44 87 GLU A C 1
ATOM 661 O O . GLU A 1 87 ? -11.830 -2.677 30.981 1.00 93.44 87 GLU A O 1
ATOM 666 N N . VAL A 1 88 ? -13.111 -4.251 31.968 1.00 93.50 88 VAL A N 1
ATOM 667 C CA . VAL A 1 88 ? -12.739 -3.961 33.354 1.00 93.50 88 VAL A CA 1
ATOM 668 C C . VAL A 1 88 ? -12.123 -5.222 33.941 1.00 93.50 88 VAL A C 1
ATOM 670 O O . VAL A 1 88 ? -12.740 -6.288 33.933 1.00 93.50 88 VAL A O 1
ATOM 673 N N . ARG A 1 89 ? -10.893 -5.121 34.452 1.00 93.81 89 ARG A N 1
ATOM 674 C CA . ARG A 1 89 ? -10.211 -6.275 35.041 1.00 93.81 89 ARG A CA 1
ATOM 675 C C . ARG A 1 89 ? -10.888 -6.685 36.350 1.00 93.81 89 ARG A C 1
ATOM 677 O O . ARG A 1 89 ? -11.092 -5.819 37.207 1.00 93.81 89 ARG A O 1
ATOM 684 N N . PRO A 1 90 ? -11.141 -7.985 36.570 1.00 91.62 90 PRO A N 1
ATOM 685 C CA . PRO A 1 90 ? -11.632 -8.471 37.854 1.00 91.62 90 PRO A CA 1
ATOM 686 C C . PRO A 1 90 ? -10.727 -8.037 39.015 1.00 91.62 90 PRO A C 1
ATOM 688 O O . PRO A 1 90 ? -9.505 -7.997 38.862 1.00 91.62 90 PRO A O 1
ATOM 691 N N . LEU A 1 91 ? -11.330 -7.739 40.173 1.00 90.19 91 LEU A N 1
ATOM 692 C CA . LEU A 1 91 ? -10.653 -7.353 41.428 1.00 90.19 91 LEU A CA 1
ATOM 693 C C . LEU A 1 91 ? -9.858 -6.032 41.385 1.00 90.19 91 LEU A C 1
ATOM 695 O O . LEU A 1 91 ? -9.220 -5.669 42.374 1.00 90.19 91 LEU A O 1
ATOM 699 N N . SER A 1 92 ? -9.901 -5.300 40.273 1.00 92.44 92 SER A N 1
ATOM 700 C CA . SER A 1 92 ? -9.277 -3.980 40.156 1.00 92.44 92 SER A CA 1
ATOM 701 C C . SER A 1 92 ? -10.053 -2.895 40.904 1.00 92.44 92 SER A C 1
ATOM 703 O O . SER A 1 92 ? -11.238 -3.077 41.181 1.00 92.44 92 SER A O 1
ATOM 705 N N . ALA A 1 93 ? -9.414 -1.753 41.181 1.00 89.75 93 ALA A N 1
ATOM 706 C CA . ALA A 1 93 ? -10.092 -0.558 41.690 1.00 89.75 93 ALA A CA 1
ATOM 707 C C . ALA A 1 93 ? -11.378 -0.218 40.922 1.00 89.75 93 ALA A C 1
ATOM 709 O O . ALA A 1 93 ? -12.441 -0.152 41.526 1.00 89.75 93 ALA A O 1
ATOM 710 N N . ALA A 1 94 ? -11.330 -0.156 39.589 1.00 90.50 94 ALA A N 1
ATOM 711 C CA . ALA A 1 94 ? -12.517 0.118 38.783 1.00 90.50 94 ALA A CA 1
ATOM 712 C C . ALA A 1 94 ? -13.627 -0.930 38.968 1.00 90.50 94 ALA A C 1
ATOM 714 O O . ALA A 1 94 ? -14.798 -0.576 39.015 1.00 90.50 94 ALA A O 1
ATOM 715 N N . SER A 1 95 ? -13.277 -2.212 39.128 1.00 91.44 95 SER A N 1
ATOM 716 C CA . SER A 1 95 ? -14.267 -3.261 39.405 1.00 91.44 95 SER A CA 1
ATOM 717 C C . SER A 1 95 ? -14.884 -3.142 40.802 1.00 91.44 95 SER A C 1
ATOM 719 O O . SER A 1 95 ? -16.034 -3.543 40.971 1.00 91.44 95 SER A O 1
ATOM 721 N N . ARG A 1 96 ? -14.132 -2.663 41.802 1.00 91.31 96 ARG A N 1
ATOM 722 C CA . ARG A 1 96 ? -14.630 -2.466 43.177 1.00 91.31 96 ARG A CA 1
ATOM 723 C C . ARG A 1 96 ? -15.525 -1.235 43.280 1.00 91.31 96 ARG A C 1
ATOM 725 O O . ARG A 1 96 ? -16.517 -1.278 43.999 1.00 91.31 96 ARG A O 1
ATOM 732 N N . ASP A 1 97 ? -15.204 -0.214 42.496 1.00 88.06 97 ASP A N 1
ATOM 733 C CA . ASP A 1 97 ? -15.898 1.073 42.486 1.00 88.06 97 ASP A CA 1
ATOM 734 C C . ASP A 1 97 ? -17.062 1.105 41.474 1.00 88.06 97 ASP A C 1
ATOM 736 O O . ASP A 1 97 ? -17.719 2.125 41.288 1.00 88.06 97 ASP A O 1
ATOM 740 N N . GLY A 1 98 ? -17.374 -0.044 40.860 1.00 87.50 98 GLY A N 1
ATOM 741 C CA . GLY A 1 98 ? -18.609 -0.261 40.103 1.00 87.50 98 GLY A CA 1
ATOM 742 C C . GLY A 1 98 ? -18.550 0.097 38.620 1.00 87.50 98 GLY A C 1
ATOM 743 O O . GLY A 1 98 ? -19.598 0.111 37.979 1.00 87.50 98 GLY A O 1
ATOM 744 N N . LEU A 1 99 ? -17.362 0.339 38.060 1.00 90.44 99 LEU A N 1
ATOM 745 C CA . LEU A 1 99 ? -17.194 0.519 36.619 1.00 90.44 99 LEU A CA 1
ATOM 746 C C . LEU A 1 99 ? -17.465 -0.798 35.888 1.00 90.44 99 LEU A C 1
ATOM 748 O O . LEU A 1 99 ? -16.943 -1.855 36.265 1.00 90.44 99 LEU A O 1
ATOM 752 N N . LEU A 1 100 ? -18.240 -0.733 34.810 1.00 92.12 100 LEU A N 1
ATOM 753 C CA . LEU A 1 100 ? -18.630 -1.895 34.022 1.00 92.12 100 LEU A CA 1
ATOM 754 C C . LEU A 1 100 ? -18.092 -1.818 32.584 1.00 92.12 100 LEU A C 1
ATOM 756 O O . LEU A 1 100 ? -17.928 -0.734 32.019 1.00 92.12 100 LEU A O 1
ATOM 760 N N . PRO A 1 101 ? -17.831 -2.976 31.945 1.00 92.75 101 PRO A N 1
ATOM 761 C CA . PRO A 1 101 ? -17.597 -3.028 30.508 1.00 92.75 101 PRO A CA 1
ATOM 762 C C . PRO A 1 101 ? -18.767 -2.398 29.740 1.00 92.75 101 PRO A C 1
ATOM 764 O O . PRO A 1 101 ? -19.921 -2.784 29.924 1.00 92.75 101 PRO A O 1
ATOM 767 N N . GLY A 1 102 ? -18.461 -1.453 28.856 1.00 89.62 102 GLY A N 1
ATOM 768 C CA . GLY A 1 102 ? -19.428 -0.683 28.075 1.00 89.62 102 GLY A CA 1
ATOM 769 C C . GLY A 1 102 ? -19.660 0.744 28.576 1.00 89.62 102 GLY A C 1
ATOM 770 O O . GLY A 1 102 ? -20.246 1.535 27.834 1.00 89.62 102 GLY A O 1
ATOM 771 N N . ASP A 1 103 ? -19.178 1.098 29.771 1.00 91.38 103 ASP A N 1
ATOM 772 C CA . ASP A 1 103 ? -19.300 2.460 30.292 1.00 91.38 103 ASP A CA 1
ATOM 773 C C . ASP A 1 103 ? -18.544 3.467 29.417 1.00 91.38 103 ASP A C 1
ATOM 775 O O . ASP A 1 103 ? -17.473 3.186 28.867 1.00 91.38 103 ASP A O 1
ATOM 779 N N . VAL A 1 104 ? -19.108 4.669 29.295 1.00 89.19 104 VAL A N 1
ATOM 780 C CA . VAL A 1 104 ? -18.494 5.786 28.574 1.00 89.19 104 VAL A CA 1
ATOM 781 C C . VAL A 1 104 ? -18.189 6.898 29.562 1.00 89.19 104 VAL A C 1
ATOM 783 O O . VAL A 1 104 ? -19.086 7.542 30.104 1.00 89.19 104 VAL A O 1
ATOM 786 N N . ILE A 1 105 ? -16.903 7.155 29.752 1.00 87.75 105 ILE A N 1
ATOM 787 C CA . ILE A 1 105 ? -16.403 8.246 30.575 1.00 87.75 105 ILE A CA 1
ATOM 788 C C . ILE A 1 105 ? -16.535 9.539 29.775 1.00 87.75 105 ILE A C 1
ATOM 790 O O . ILE A 1 105 ? -15.839 9.722 28.780 1.00 87.75 105 ILE A O 1
ATOM 794 N N . LEU A 1 106 ? -17.425 10.437 30.191 1.00 84.88 106 LEU A N 1
ATOM 795 C CA . LEU A 1 106 ? -17.658 11.714 29.504 1.00 84.88 106 LEU A CA 1
ATOM 796 C C . LEU A 1 106 ? -16.795 12.858 30.057 1.00 84.88 106 LEU A C 1
ATOM 798 O O . LEU A 1 106 ? -16.501 13.810 29.336 1.00 84.88 106 LEU A O 1
ATOM 802 N N . GLN A 1 107 ? -16.414 12.776 31.331 1.00 81.94 107 GLN A N 1
ATOM 803 C CA . GLN A 1 107 ? -15.781 13.862 32.079 1.00 81.94 107 GLN A CA 1
ATOM 804 C C . GLN A 1 107 ? -14.827 13.276 33.117 1.00 81.94 107 GLN A C 1
ATOM 806 O O . GLN A 1 107 ? -15.092 12.196 33.648 1.00 81.94 107 GLN A O 1
ATOM 811 N N . VAL A 1 108 ? -13.750 13.995 33.429 1.00 79.00 108 VAL A N 1
ATOM 812 C CA . VAL A 1 108 ? -12.845 13.673 34.540 1.00 79.00 108 VAL A CA 1
ATOM 813 C C . VAL A 1 108 ? -12.568 14.972 35.300 1.00 79.00 108 VAL A C 1
ATOM 815 O O . VAL A 1 108 ? -12.152 15.953 34.689 1.00 79.00 108 VAL A O 1
ATOM 818 N N . ASN A 1 109 ? -12.792 15.001 36.619 1.00 75.69 109 ASN A N 1
ATOM 819 C CA . ASN A 1 109 ? -12.554 16.181 37.475 1.00 75.69 109 ASN A CA 1
ATOM 820 C C . ASN A 1 109 ? -13.235 17.465 36.967 1.00 75.69 109 ASN A C 1
ATOM 822 O O . ASN A 1 109 ? -12.591 18.504 36.814 1.00 75.69 109 ASN A O 1
ATOM 826 N N . GLY A 1 110 ? -14.518 17.368 36.615 1.00 72.12 110 GLY A N 1
ATOM 827 C CA . GLY A 1 110 ? -15.322 18.475 36.099 1.00 72.12 110 GLY A CA 1
ATOM 828 C C . GLY A 1 110 ? -14.906 19.001 34.723 1.00 72.12 110 GLY A C 1
ATOM 829 O O . GLY A 1 110 ? -15.534 19.929 34.215 1.00 72.12 110 GLY A O 1
ATOM 830 N N . SER A 1 111 ? -13.866 18.431 34.107 1.00 75.12 111 SER A N 1
ATOM 831 C CA . SER A 1 111 ? -13.415 18.783 32.762 1.00 75.12 111 SER A CA 1
ATOM 832 C C . SER A 1 111 ? -14.016 17.811 31.750 1.00 75.12 111 SER A C 1
ATOM 834 O O . SER A 1 111 ? -13.836 16.593 31.851 1.00 75.12 111 SER A O 1
ATOM 836 N N . GLU A 1 112 ? -14.761 18.345 30.779 1.00 76.19 112 GLU A N 1
ATOM 837 C CA . GLU A 1 112 ? -15.277 17.555 29.661 1.00 76.19 112 GLU A CA 1
ATOM 838 C C . GLU A 1 112 ? -14.116 17.035 28.821 1.00 76.19 112 GLU A C 1
ATOM 840 O O . GLU A 1 112 ? -13.250 17.799 28.387 1.00 76.19 112 GLU A O 1
ATOM 845 N N . LEU A 1 113 ? -14.124 15.731 28.550 1.00 73.56 113 LEU A N 1
ATOM 846 C CA . LEU A 1 113 ? -13.136 15.157 27.653 1.00 73.56 113 LEU A CA 1
ATOM 847 C C . LEU A 1 113 ? -13.382 15.671 26.227 1.00 73.56 113 LEU A C 1
ATOM 849 O O . LEU A 1 113 ? -14.540 15.786 25.800 1.00 73.56 113 LEU A O 1
ATOM 853 N N . PRO A 1 114 ? -12.316 15.962 25.458 1.00 69.12 114 PRO A N 1
ATOM 854 C CA . PRO A 1 114 ? -12.456 16.469 24.102 1.00 69.12 114 PRO A CA 1
ATOM 855 C C . PRO A 1 114 ? -13.298 15.519 23.244 1.00 69.12 114 PRO A C 1
ATOM 857 O O . PRO A 1 114 ? -13.356 14.309 23.484 1.00 69.12 114 PRO A O 1
ATOM 860 N N . LYS A 1 115 ? -13.948 16.069 22.207 1.00 62.38 115 LYS A N 1
ATOM 861 C CA . LYS A 1 115 ? -14.723 15.286 21.234 1.00 62.38 115 LYS A CA 1
ATOM 862 C C . LYS A 1 115 ? -13.801 14.349 20.454 1.00 62.38 115 LYS A C 1
ATOM 864 O O . LYS A 1 115 ? -13.337 14.682 19.370 1.00 62.38 115 LYS A O 1
ATOM 869 N N . ALA A 1 116 ? -13.635 13.168 21.037 1.00 62.31 116 ALA A N 1
ATOM 870 C CA . ALA A 1 116 ? -13.059 11.956 20.497 1.00 62.31 116 ALA A CA 1
ATOM 871 C C . ALA A 1 116 ? -11.586 12.008 20.058 1.00 62.31 116 ALA A C 1
ATOM 873 O O . ALA A 1 116 ? -11.001 13.041 19.741 1.00 62.31 116 ALA A O 1
ATOM 874 N N . GLY A 1 117 ? -10.995 10.815 20.003 1.00 64.06 117 GLY A N 1
ATOM 875 C CA . GLY A 1 117 ? -9.653 10.578 19.484 1.00 64.06 117 GLY A CA 1
ATOM 876 C C . GLY A 1 117 ? -8.656 10.103 20.545 1.00 64.06 117 GLY A C 1
ATOM 877 O O . GLY A 1 117 ? -8.980 10.042 21.732 1.00 64.06 117 GLY A O 1
ATOM 878 N N . PRO A 1 118 ? -7.425 9.758 20.126 1.00 65.44 118 PRO A N 1
ATOM 879 C CA . PRO A 1 118 ? -6.395 9.208 21.011 1.00 65.44 118 PRO A CA 1
ATOM 880 C C . PRO A 1 118 ? -6.057 10.125 22.195 1.00 65.44 118 PRO A C 1
ATOM 882 O O . PRO A 1 118 ? -5.698 9.644 23.265 1.00 65.44 118 PRO A O 1
ATOM 885 N N . ASN A 1 119 ? -6.218 11.439 22.018 1.00 74.69 119 ASN A N 1
ATOM 886 C CA . ASN A 1 119 ? -5.880 12.445 23.023 1.00 74.69 119 ASN A CA 1
ATOM 887 C C . ASN A 1 119 ? -6.763 12.353 24.278 1.00 74.69 119 ASN A C 1
ATOM 889 O O . ASN A 1 119 ? -6.242 12.507 25.375 1.00 74.69 119 ASN A O 1
ATOM 893 N N . ALA A 1 120 ? -8.053 12.023 24.134 1.00 74.69 120 ALA A N 1
ATOM 894 C CA . ALA A 1 120 ? -8.951 11.847 25.281 1.00 74.69 120 ALA A CA 1
ATOM 895 C C . ALA A 1 120 ? -8.533 10.648 26.151 1.00 74.69 120 ALA A C 1
ATOM 897 O O . ALA A 1 120 ? -8.652 10.677 27.370 1.00 74.69 120 ALA A O 1
ATOM 898 N N . VAL A 1 121 ? -8.001 9.591 25.526 1.00 80.31 121 VAL A N 1
ATOM 899 C CA . VAL A 1 121 ? -7.481 8.422 26.249 1.00 80.31 121 VAL A CA 1
ATOM 900 C C . VAL A 1 121 ? -6.206 8.782 27.010 1.00 80.31 121 VAL A C 1
ATOM 902 O O . VAL A 1 121 ? -6.059 8.386 28.164 1.00 80.31 121 VAL A O 1
ATOM 905 N N . LEU A 1 122 ? -5.294 9.533 26.382 1.00 81.19 122 LEU A N 1
ATOM 906 C CA . LEU A 1 122 ? -4.045 9.971 27.015 1.00 81.19 122 LEU A CA 1
ATOM 907 C C . LEU A 1 122 ? -4.305 10.847 28.245 1.00 81.19 122 LEU A C 1
ATOM 909 O O . LEU A 1 122 ? -3.682 10.632 29.279 1.00 81.19 122 LEU A O 1
ATOM 913 N N . GLU A 1 123 ? -5.278 11.752 28.160 1.00 78.75 123 GLU A N 1
ATOM 914 C CA . GLU A 1 123 ? -5.671 12.626 29.267 1.00 78.75 123 GLU A CA 1
ATOM 915 C C . GLU A 1 123 ? -6.152 11.832 30.494 1.00 78.75 123 GLU A C 1
ATOM 917 O O . GLU A 1 123 ? -5.677 12.065 31.605 1.00 78.75 123 GLU A O 1
ATOM 922 N N . ILE A 1 124 ? -7.002 10.812 30.302 1.00 79.56 124 ILE A N 1
ATOM 923 C CA . ILE A 1 124 ? -7.416 9.923 31.404 1.00 79.56 124 ILE A CA 1
ATOM 924 C C . ILE A 1 124 ? -6.213 9.170 31.984 1.00 79.56 124 ILE A C 1
ATOM 926 O O . ILE A 1 124 ? -6.096 9.028 33.201 1.00 79.56 124 ILE A O 1
ATOM 930 N N . VAL A 1 125 ? -5.311 8.673 31.132 1.00 82.31 125 VAL A N 1
ATOM 931 C CA . VAL A 1 125 ? -4.126 7.928 31.583 1.00 82.31 125 VAL A CA 1
ATOM 932 C C . VAL A 1 125 ? -3.215 8.803 32.447 1.00 82.31 125 VAL A C 1
ATOM 934 O O . VAL A 1 125 ? -2.720 8.325 33.471 1.00 82.31 125 VAL A O 1
ATOM 937 N N . ASP A 1 126 ? -3.012 10.065 32.073 1.00 81.25 126 ASP A N 1
ATOM 938 C CA . ASP A 1 126 ? -2.181 11.002 32.831 1.00 81.25 126 ASP A CA 1
ATOM 939 C C . ASP A 1 126 ? -2.802 11.338 34.195 1.00 81.25 126 ASP A C 1
ATOM 941 O O . ASP A 1 126 ? -2.094 11.340 35.206 1.00 81.25 126 ASP A O 1
ATOM 945 N N . ILE A 1 127 ? -4.127 11.508 34.258 1.00 77.81 127 ILE A N 1
ATOM 946 C CA . ILE A 1 127 ? -4.851 11.743 35.518 1.00 77.81 127 ILE A CA 1
ATOM 947 C C . ILE A 1 127 ? -4.739 10.527 36.452 1.00 77.81 127 ILE A C 1
ATOM 949 O O . ILE A 1 127 ? -4.385 10.675 37.623 1.00 77.81 127 ILE A O 1
ATOM 953 N N . VAL A 1 128 ? -4.956 9.312 35.934 1.00 78.31 128 VAL A N 1
ATOM 954 C CA . VAL A 1 128 ? -4.866 8.064 36.719 1.00 78.31 128 VAL A CA 1
ATOM 955 C C . VAL A 1 128 ? -3.462 7.859 37.294 1.00 78.31 128 VAL A C 1
ATOM 957 O O . VAL A 1 128 ? -3.309 7.421 38.437 1.00 78.31 128 VAL A O 1
ATOM 960 N N . ARG A 1 129 ? -2.417 8.202 36.531 1.00 79.69 129 ARG A N 1
ATOM 961 C CA . ARG A 1 129 ? -1.026 8.091 36.995 1.00 79.69 129 ARG A CA 1
ATOM 962 C C . ARG A 1 129 ? -0.713 9.022 38.165 1.00 79.69 129 ARG A C 1
ATOM 964 O O . ARG A 1 129 ? 0.129 8.664 38.985 1.00 79.69 129 ARG A O 1
ATOM 971 N N . GLY A 1 130 ? -1.400 10.161 38.263 1.00 74.31 130 GLY A N 1
ATOM 972 C CA . GLY A 1 130 ? -1.223 11.169 39.310 1.00 74.31 130 GLY A CA 1
ATOM 973 C C . GLY A 1 130 ? -1.760 10.800 40.700 1.00 74.31 130 GLY A C 1
ATOM 974 O O . GLY A 1 130 ? -1.592 11.602 41.616 1.00 74.31 130 GLY A O 1
ATOM 975 N N . LYS A 1 131 ? -2.377 9.617 40.883 1.00 65.25 131 LYS A N 1
ATOM 976 C CA . LYS A 1 131 ? -2.925 9.125 42.171 1.00 65.25 131 LYS A CA 1
ATOM 977 C C . LYS A 1 131 ? -3.954 10.056 42.837 1.00 65.25 131 LYS A C 1
ATOM 979 O O . LYS A 1 131 ? -4.087 10.058 44.058 1.00 65.25 131 LYS A O 1
ATOM 984 N N . GLN A 1 132 ? -4.679 10.855 42.063 1.00 62.69 132 GLN A N 1
ATOM 985 C CA . GLN A 1 132 ? -5.813 11.611 42.593 1.00 62.69 132 GLN A CA 1
ATOM 986 C C . GLN A 1 132 ? -7.081 10.763 42.508 1.00 62.69 132 GLN A C 1
ATOM 988 O O . GLN A 1 132 ? -7.301 10.104 41.492 1.00 62.69 132 GLN A O 1
ATOM 993 N N . ASP A 1 133 ? -7.912 10.809 43.553 1.00 62.31 133 ASP A N 1
ATOM 994 C CA . ASP A 1 133 ? -9.325 10.454 43.417 1.00 62.31 133 ASP A CA 1
ATOM 995 C C . ASP A 1 133 ? -9.917 11.398 42.380 1.00 62.31 133 ASP A C 1
ATOM 997 O O . ASP A 1 133 ? -9.918 12.617 42.575 1.00 62.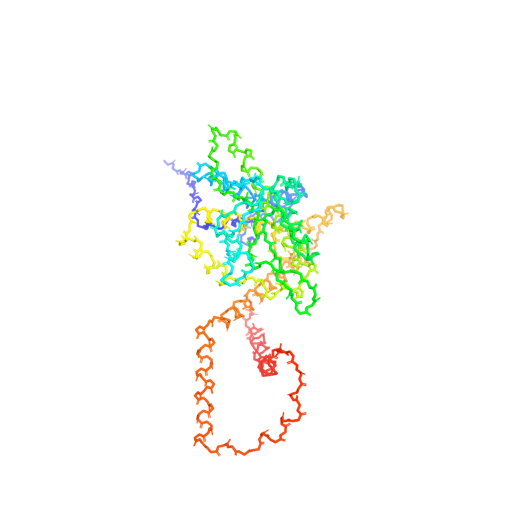31 133 ASP A O 1
ATOM 1001 N N . PHE A 1 134 ? -10.357 10.843 41.256 1.00 71.75 134 PHE A N 1
ATOM 1002 C CA . PHE A 1 134 ? -10.989 11.629 40.213 1.00 71.75 134 PHE A CA 1
ATOM 1003 C C . PHE A 1 134 ? -12.492 11.374 40.191 1.00 71.75 134 PHE A C 1
ATOM 1005 O O . PHE A 1 134 ? -12.950 10.276 40.499 1.00 71.75 134 PHE A O 1
ATOM 1012 N N . GLU A 1 135 ? -13.265 12.400 39.827 1.00 64.25 135 GLU A N 1
ATOM 1013 C CA . GLU A 1 135 ? -14.731 12.497 40.012 1.00 64.25 135 GLU A CA 1
ATOM 1014 C C . GLU A 1 135 ? -15.589 11.393 39.367 1.00 64.25 135 GLU A C 1
ATOM 1016 O O . GLU A 1 135 ? -16.804 11.366 39.534 1.00 64.25 135 GLU A O 1
ATOM 1021 N N . ILE A 1 136 ? -14.971 10.443 38.671 1.00 64.12 136 ILE A N 1
ATOM 1022 C CA . ILE A 1 136 ? -15.615 9.203 38.224 1.00 64.12 136 ILE A CA 1
ATOM 1023 C C . ILE A 1 136 ? -15.786 8.230 39.414 1.00 64.12 136 ILE A C 1
ATOM 1025 O O . ILE A 1 136 ? -16.379 7.167 39.269 1.00 64.12 136 ILE A O 1
ATOM 1029 N N . GLY A 1 137 ? -15.298 8.600 40.606 1.00 71.62 137 GLY A N 1
ATOM 1030 C CA . GLY A 1 137 ? -15.503 7.859 41.849 1.00 71.62 137 GLY A CA 1
ATOM 1031 C C . GLY A 1 137 ? -14.651 6.600 41.945 1.00 71.62 137 GLY A C 1
ATOM 1032 O O . GLY A 1 137 ? -15.039 5.675 42.648 1.00 71.62 137 GLY A O 1
ATOM 1033 N N . VAL A 1 138 ? -13.525 6.558 41.225 1.00 82.25 138 VAL A N 1
ATOM 1034 C CA . VAL A 1 138 ? -12.609 5.414 41.223 1.00 82.25 138 VAL A CA 1
ATOM 1035 C C . VAL A 1 138 ? -11.305 5.795 41.905 1.00 82.25 138 VAL A C 1
ATOM 1037 O O . VAL A 1 138 ? -10.602 6.689 41.428 1.00 82.25 138 VAL A O 1
ATOM 1040 N N . THR A 1 139 ? -10.948 5.074 42.965 1.00 83.81 139 THR A N 1
ATOM 1041 C CA . THR A 1 139 ? -9.700 5.291 43.706 1.00 83.81 139 THR A CA 1
ATOM 1042 C C . THR A 1 139 ? -8.594 4.391 43.146 1.00 83.81 139 THR A C 1
ATOM 1044 O O . THR A 1 139 ? -8.677 3.170 43.292 1.00 83.81 139 THR A O 1
ATOM 1047 N N . PRO A 1 140 ? -7.536 4.929 42.502 1.00 86.19 140 PRO A N 1
ATOM 1048 C CA . PRO A 1 140 ? -6.506 4.102 41.870 1.00 86.19 140 PRO A CA 1
ATOM 1049 C C . PRO A 1 140 ? -5.735 3.220 42.858 1.00 86.19 140 PRO A C 1
ATOM 1051 O O . PRO A 1 140 ? -5.289 3.687 43.904 1.00 86.19 140 PRO A O 1
ATOM 1054 N N . ASP A 1 141 ? -5.477 1.969 42.468 1.00 86.62 141 ASP A N 1
ATOM 1055 C CA . ASP A 1 141 ? -4.544 1.096 43.180 1.00 86.62 141 ASP A CA 1
ATOM 1056 C C . ASP A 1 141 ? -3.109 1.610 43.004 1.00 86.62 141 ASP A C 1
ATOM 1058 O O . ASP A 1 141 ? -2.711 2.042 41.916 1.00 86.62 141 ASP A O 1
ATOM 1062 N N . GLU A 1 142 ? -2.310 1.530 44.064 1.00 84.25 142 GLU A N 1
ATOM 1063 C CA . GLU A 1 142 ? -0.898 1.888 44.017 1.00 84.25 142 GLU A CA 1
ATOM 1064 C C . GLU A 1 142 ? -0.071 0.749 43.413 1.00 84.25 142 GLU A C 1
ATOM 1066 O O . GLU A 1 142 ? -0.085 -0.392 43.879 1.00 84.25 142 GLU A O 1
ATOM 1071 N N . ASN A 1 143 ? 0.669 1.066 42.356 1.00 81.56 143 ASN A N 1
ATOM 1072 C CA . ASN A 1 143 ? 1.603 0.147 41.735 1.00 81.56 143 ASN A CA 1
ATOM 1073 C C . ASN A 1 143 ? 2.995 0.260 42.392 1.00 81.56 143 ASN A C 1
ATOM 1075 O O . ASN A 1 143 ? 3.332 1.274 43.002 1.00 81.56 143 ASN A O 1
ATOM 1079 N N . LEU A 1 144 ? 3.831 -0.776 42.251 1.00 79.31 144 LEU A N 1
ATOM 1080 C CA . LEU A 1 144 ? 5.166 -0.854 42.883 1.00 79.31 144 LEU A CA 1
ATOM 1081 C C . LEU A 1 144 ? 6.127 0.273 42.460 1.00 79.31 144 LEU A C 1
ATOM 1083 O O . LEU A 1 144 ? 7.096 0.560 43.156 1.00 79.31 144 LEU A O 1
ATOM 1087 N N . ASP A 1 145 ? 5.868 0.892 41.312 1.00 80.81 145 ASP A N 1
ATOM 1088 C CA . ASP A 1 145 ? 6.605 2.032 40.761 1.00 80.81 145 ASP A CA 1
ATOM 1089 C C . ASP A 1 145 ? 6.071 3.391 41.253 1.00 80.81 145 ASP A C 1
ATOM 1091 O O . ASP A 1 145 ? 6.539 4.441 40.813 1.00 80.81 145 ASP A O 1
ATOM 1095 N N . GLY A 1 146 ? 5.090 3.387 42.159 1.00 77.44 146 GLY A N 1
ATOM 1096 C CA . GLY A 1 146 ? 4.463 4.587 42.691 1.00 77.44 146 GLY A CA 1
ATOM 1097 C C . GLY A 1 146 ? 3.455 5.240 41.743 1.00 77.44 146 GLY A C 1
ATOM 1098 O O . GLY A 1 146 ? 3.006 6.344 42.049 1.00 77.44 146 GLY A O 1
ATOM 1099 N N . THR A 1 147 ? 3.070 4.595 40.636 1.00 81.19 147 THR A N 1
ATOM 1100 C CA . THR A 1 147 ? 1.997 5.073 39.744 1.00 81.19 147 THR A CA 1
ATOM 1101 C C . THR A 1 147 ? 0.627 4.530 40.162 1.00 81.19 147 THR A C 1
ATOM 1103 O O . THR A 1 147 ? 0.533 3.465 40.771 1.00 81.19 147 THR A O 1
ATOM 1106 N N . GLY A 1 148 ? -0.447 5.270 39.870 1.00 83.56 148 GLY A N 1
ATOM 1107 C CA . GLY A 1 148 ? -1.822 4.803 40.078 1.00 83.56 148 GLY A CA 1
ATOM 1108 C C . GLY A 1 148 ? -2.320 3.916 38.931 1.00 83.56 148 GLY A C 1
ATOM 1109 O O . GLY A 1 148 ? -1.973 4.133 37.766 1.00 83.56 148 GLY A O 1
ATOM 1110 N N . LYS A 1 149 ? -3.153 2.915 39.236 1.00 87.94 149 LYS A N 1
ATOM 1111 C CA . LYS A 1 149 ? -3.791 2.050 38.235 1.00 87.94 149 LYS A CA 1
ATOM 1112 C C . LYS A 1 149 ? -5.211 1.675 38.644 1.00 87.94 149 LYS A C 1
ATOM 1114 O O . LYS A 1 149 ? -5.433 1.148 39.722 1.00 87.94 149 LYS A O 1
ATOM 1119 N N . ILE A 1 150 ? -6.163 1.849 37.729 1.00 87.75 150 ILE A N 1
ATOM 1120 C CA . ILE A 1 150 ? -7.576 1.508 37.980 1.00 87.75 150 ILE A CA 1
ATOM 1121 C C . ILE A 1 150 ? -8.016 0.161 37.390 1.00 87.75 150 ILE A C 1
ATOM 1123 O O . ILE A 1 150 ? -9.038 -0.378 37.783 1.00 87.75 150 ILE A O 1
ATOM 1127 N N . GLY A 1 151 ? -7.234 -0.414 36.468 1.00 89.50 151 GLY A N 1
ATOM 1128 C CA . GLY A 1 151 ? -7.487 -1.751 35.913 1.00 89.50 151 GLY A CA 1
ATOM 1129 C C . GLY A 1 151 ? -8.516 -1.833 34.783 1.00 89.50 151 GLY A C 1
ATOM 1130 O O . GLY A 1 151 ? -9.074 -2.903 34.568 1.00 89.50 151 GLY A O 1
ATOM 1131 N N . VAL A 1 152 ? -8.715 -0.762 34.018 1.00 90.31 152 VAL A N 1
ATOM 1132 C CA . VAL A 1 152 ? -9.595 -0.754 32.837 1.00 90.31 152 VAL A CA 1
ATOM 1133 C C . VAL A 1 152 ? -8.801 -0.723 31.537 1.00 90.31 152 VAL A C 1
ATOM 1135 O O . VAL A 1 152 ? -7.669 -0.231 31.503 1.00 90.31 152 VAL A O 1
ATOM 1138 N N . GLN A 1 153 ? -9.399 -1.224 30.461 1.00 90.19 153 GLN A N 1
ATOM 1139 C CA . GLN A 1 153 ? -8.979 -0.891 29.107 1.00 90.19 153 GLN A CA 1
ATOM 1140 C C . GLN A 1 153 ? -9.728 0.368 28.666 1.00 90.19 153 GLN A C 1
ATOM 1142 O O . GLN A 1 153 ? -10.933 0.474 28.868 1.00 90.19 153 GLN A O 1
ATOM 1147 N N . LEU A 1 154 ? -9.017 1.323 28.072 1.00 88.00 154 LEU A N 1
ATOM 1148 C CA . LEU A 1 154 ? -9.605 2.547 27.532 1.00 88.00 154 LEU A CA 1
ATOM 1149 C C . LEU A 1 154 ? -9.511 2.522 26.013 1.00 88.00 154 LEU A C 1
ATOM 1151 O O . LEU A 1 154 ? -8.482 2.138 25.452 1.00 88.00 154 LEU A O 1
ATOM 1155 N N . SER A 1 155 ? -10.574 2.959 25.350 1.00 86.88 155 SER A N 1
ATOM 1156 C CA . SER A 1 155 ? -10.608 3.107 23.898 1.00 86.88 155 SER A CA 1
ATOM 1157 C C . SER A 1 155 ? -11.382 4.365 23.507 1.00 86.88 155 SER A C 1
ATOM 1159 O O . SER A 1 155 ? -12.309 4.753 24.222 1.00 86.88 155 SER A O 1
ATOM 1161 N N . PRO A 1 156 ? -11.037 5.027 22.389 1.00 85.62 156 PRO A N 1
ATOM 1162 C CA . PRO A 1 156 ? -11.855 6.115 21.870 1.00 85.62 156 PRO A CA 1
ATOM 1163 C C . PRO A 1 156 ? -13.305 5.652 21.696 1.00 85.62 156 PRO A C 1
ATOM 1165 O O . PRO A 1 156 ? -13.542 4.551 21.200 1.00 85.62 156 PRO A O 1
ATOM 1168 N N . ASN A 1 157 ? -14.273 6.486 22.080 1.00 86.38 157 ASN A N 1
ATOM 1169 C CA . ASN A 1 157 ? -15.683 6.185 21.861 1.00 86.38 157 ASN A CA 1
ATOM 1170 C C . ASN A 1 157 ? -16.036 6.385 20.379 1.00 86.38 157 ASN A C 1
ATOM 1172 O O . ASN A 1 157 ? -16.546 7.430 19.976 1.00 86.38 157 ASN A O 1
ATOM 1176 N N . THR A 1 158 ? -15.702 5.407 19.541 1.00 81.38 158 THR A N 1
ATOM 1177 C CA . THR A 1 158 ? -16.031 5.415 18.117 1.00 81.38 158 THR A CA 1
ATOM 1178 C C . THR A 1 158 ? -17.039 4.320 17.802 1.00 81.38 158 THR A C 1
ATOM 1180 O O . THR A 1 158 ? -16.903 3.180 18.246 1.00 81.38 158 THR A O 1
ATOM 1183 N N . LYS A 1 159 ? -18.062 4.649 17.008 1.00 76.00 159 LYS A N 1
ATOM 1184 C CA . LYS A 1 159 ? -18.893 3.627 16.363 1.00 76.00 159 LYS A CA 1
ATOM 1185 C C . LYS A 1 159 ? -18.561 3.591 14.887 1.00 76.00 159 LYS A C 1
ATOM 1187 O O . LYS A 1 159 ? -18.484 4.622 14.224 1.00 76.00 159 LYS A O 1
ATOM 1192 N N . PHE A 1 160 ? -18.378 2.381 14.382 1.00 75.31 160 PHE A N 1
ATOM 1193 C CA . PHE A 1 160 ? -18.254 2.143 12.957 1.00 75.31 160 PHE A CA 1
ATOM 1194 C C . PHE A 1 160 ? -19.665 2.120 12.373 1.00 75.31 160 PHE A C 1
ATOM 1196 O O . PHE A 1 160 ? -20.411 1.163 12.585 1.00 75.31 160 PHE A O 1
ATOM 1203 N N . SER A 1 161 ? -20.048 3.192 11.685 1.00 77.88 161 SER A N 1
ATOM 1204 C CA . SER A 1 161 ? -21.276 3.235 10.894 1.00 77.88 161 SER A CA 1
ATOM 1205 C C . SER A 1 161 ? -20.919 3.081 9.416 1.00 77.88 161 SER A C 1
ATOM 1207 O O . SER A 1 161 ? -19.837 3.466 8.965 1.00 77.88 161 SER A O 1
ATOM 1209 N N . LYS A 1 162 ? -21.816 2.463 8.647 1.00 82.31 162 LYS A N 1
ATOM 1210 C CA . LYS A 1 162 ? -21.707 2.439 7.189 1.00 82.31 162 LYS A CA 1
ATOM 1211 C C . LYS A 1 162 ? -22.549 3.575 6.647 1.00 82.31 162 LYS A C 1
ATOM 1213 O O . LYS A 1 162 ? -23.771 3.555 6.785 1.00 82.31 162 LYS A O 1
ATOM 1218 N N . VAL A 1 163 ? -21.902 4.555 6.030 1.00 84.19 163 VAL A N 1
ATOM 1219 C CA . VAL A 1 163 ? -22.614 5.624 5.332 1.00 84.19 163 VAL A CA 1
ATOM 1220 C C . VAL A 1 163 ? -22.713 5.237 3.867 1.00 84.19 163 VAL A C 1
ATOM 1222 O O . VAL A 1 163 ? -21.711 5.156 3.155 1.00 84.19 163 VAL A O 1
ATOM 1225 N N . ILE A 1 164 ? -23.943 4.974 3.430 1.00 85.62 164 ILE A N 1
ATOM 1226 C CA . ILE A 1 164 ? -24.261 4.745 2.023 1.00 85.62 164 ILE A CA 1
ATOM 1227 C C . ILE A 1 164 ? -24.512 6.118 1.382 1.00 85.62 164 ILE A C 1
ATOM 1229 O O . ILE A 1 164 ? -25.306 6.897 1.921 1.00 85.62 164 ILE A O 1
ATOM 1233 N N . PRO A 1 165 ? -23.843 6.448 0.266 1.00 87.25 165 PRO A N 1
ATOM 1234 C CA . PRO A 1 165 ? -24.035 7.724 -0.412 1.00 87.25 165 PRO A CA 1
ATOM 1235 C C . PRO A 1 165 ? -25.470 7.859 -0.936 1.00 87.25 165 PRO A C 1
ATOM 1237 O O . PRO A 1 165 ? -26.047 6.917 -1.479 1.00 87.25 165 PRO A O 1
ATOM 1240 N N . LYS A 1 166 ? -26.047 9.056 -0.817 1.00 89.56 166 LYS A N 1
ATOM 1241 C CA . LYS A 1 166 ? -27.419 9.356 -1.258 1.00 89.56 166 LYS A CA 1
ATOM 1242 C C . LYS A 1 166 ? -27.513 9.566 -2.766 1.00 89.56 166 LYS A C 1
ATOM 1244 O O . LYS A 1 166 ? -28.596 9.478 -3.336 1.00 89.56 166 LYS A O 1
ATOM 1249 N N . ASN A 1 167 ? -26.399 9.901 -3.412 1.00 91.81 167 ASN A N 1
ATOM 1250 C CA . ASN A 1 167 ? -26.309 10.104 -4.853 1.00 91.81 167 ASN A CA 1
ATOM 1251 C C . ASN A 1 167 ? -24.901 9.774 -5.376 1.00 91.81 167 ASN A C 1
ATOM 1253 O O . ASN A 1 167 ? -23.943 9.638 -4.616 1.00 91.81 167 ASN A O 1
ATOM 1257 N N . ILE A 1 168 ? -24.779 9.671 -6.701 1.00 91.69 168 ILE A N 1
ATOM 1258 C CA . ILE A 1 168 ? -23.523 9.323 -7.385 1.00 91.69 168 ILE A CA 1
ATOM 1259 C C . ILE A 1 168 ? -22.408 10.334 -7.071 1.00 91.69 168 ILE A C 1
ATOM 1261 O O . ILE A 1 168 ? -21.254 9.949 -6.916 1.00 91.69 168 ILE A O 1
ATOM 1265 N N . TRP A 1 169 ? -22.736 11.621 -6.929 1.00 93.50 169 TRP A N 1
ATOM 1266 C CA . TRP A 1 169 ? -21.742 12.654 -6.629 1.00 93.50 169 TRP A CA 1
ATOM 1267 C C . TRP A 1 169 ? -21.144 12.503 -5.225 1.00 93.50 169 TRP A C 1
ATOM 1269 O O . TRP A 1 169 ? -19.936 12.629 -5.033 1.00 93.50 169 TRP A O 1
ATOM 1279 N N . GLU A 1 170 ? -21.974 12.180 -4.236 1.00 91.88 170 GLU A N 1
ATOM 1280 C CA . GLU A 1 170 ? -21.531 11.843 -2.885 1.00 91.88 170 GLU A CA 1
ATOM 1281 C C . GLU A 1 170 ? -20.647 10.588 -2.895 1.00 91.88 170 GLU A C 1
ATOM 1283 O O . GLU A 1 170 ? -19.602 10.580 -2.247 1.00 91.88 170 GLU A O 1
ATOM 1288 N N . ALA A 1 171 ? -20.982 9.586 -3.718 1.00 93.19 171 ALA A N 1
ATOM 1289 C CA . ALA A 1 171 ? -20.147 8.400 -3.905 1.00 93.19 171 ALA A CA 1
ATOM 1290 C C . ALA A 1 171 ? -18.760 8.746 -4.475 1.00 93.19 171 ALA A C 1
ATOM 1292 O O . ALA A 1 171 ? -17.761 8.244 -3.964 1.00 93.19 171 ALA A O 1
ATOM 1293 N N . PHE A 1 172 ? -18.666 9.638 -5.469 1.00 94.62 172 PHE A N 1
ATOM 1294 C CA . PHE A 1 172 ? -17.378 10.119 -5.995 1.00 94.62 172 PHE A CA 1
ATOM 1295 C C . PHE A 1 172 ? -16.541 10.820 -4.918 1.00 94.62 172 PHE A C 1
ATOM 1297 O O . PHE A 1 172 ? -15.347 10.544 -4.792 1.00 94.62 172 PHE A O 1
ATOM 1304 N N . ASN A 1 173 ? -17.158 11.686 -4.107 1.00 93.75 173 ASN A N 1
ATOM 1305 C CA . ASN A 1 173 ? -16.460 12.395 -3.030 1.00 93.75 173 ASN A CA 1
ATOM 1306 C C . ASN A 1 173 ? -15.973 11.442 -1.931 1.00 93.75 173 ASN A C 1
ATOM 1308 O O . ASN A 1 173 ? -14.829 11.541 -1.487 1.00 93.75 173 ASN A O 1
ATOM 1312 N N . PHE A 1 174 ? -16.815 10.496 -1.510 1.00 93.06 174 PHE A N 1
ATOM 1313 C CA . PHE A 1 174 ? -16.447 9.480 -0.522 1.00 93.06 174 PHE A CA 1
ATOM 1314 C C . PHE A 1 174 ? -15.335 8.575 -1.037 1.00 93.06 174 PHE A C 1
ATOM 1316 O O . PHE A 1 174 ? -14.344 8.372 -0.339 1.00 93.06 174 PHE A O 1
ATOM 1323 N N . SER A 1 175 ? -15.450 8.115 -2.282 1.00 94.75 175 SER A N 1
ATOM 1324 C CA . SER A 1 175 ? -14.424 7.293 -2.926 1.00 94.75 175 SER A CA 1
ATOM 1325 C C . SER A 1 175 ? -13.117 8.058 -3.088 1.00 94.75 175 SER A C 1
ATOM 1327 O O . SER A 1 175 ? -12.058 7.498 -2.848 1.00 94.75 175 SER A O 1
ATOM 1329 N N . GLY A 1 176 ? -13.170 9.351 -3.425 1.00 95.44 176 GLY A N 1
ATOM 1330 C CA . GLY A 1 176 ? -11.994 10.222 -3.490 1.00 95.44 176 GLY A CA 1
ATOM 1331 C C . GLY A 1 176 ? -11.297 10.384 -2.142 1.00 95.44 176 GLY A C 1
ATOM 1332 O O . GLY A 1 176 ? -10.075 10.266 -2.066 1.00 95.44 176 GLY A O 1
ATOM 1333 N N . LYS A 1 177 ? -12.067 10.595 -1.069 1.00 92.69 177 LYS A N 1
ATOM 1334 C CA . LYS A 1 177 ? -11.531 10.685 0.294 1.00 92.69 177 LYS A CA 1
ATOM 1335 C C . LYS A 1 177 ? -10.871 9.373 0.725 1.00 92.69 177 LYS A C 1
ATOM 1337 O O . LYS A 1 177 ? -9.751 9.402 1.230 1.00 92.69 177 LYS A O 1
ATOM 1342 N N . GLU A 1 178 ? -11.545 8.247 0.506 1.00 92.88 178 GLU A N 1
ATOM 1343 C CA . GLU A 1 178 ? -11.027 6.918 0.847 1.00 92.88 178 GLU A CA 1
ATOM 1344 C C . GLU A 1 178 ? -9.787 6.571 0.019 1.00 92.88 178 GLU A C 1
ATOM 1346 O O . GLU A 1 178 ? -8.761 6.177 0.567 1.00 92.88 178 GLU A O 1
ATOM 1351 N N . PHE A 1 179 ? -9.833 6.810 -1.293 1.00 95.94 179 PHE A N 1
ATOM 1352 C CA . PHE A 1 179 ? -8.704 6.623 -2.199 1.00 95.94 179 PHE A CA 1
ATOM 1353 C C . PHE A 1 179 ? -7.479 7.425 -1.755 1.00 95.94 179 PHE A C 1
ATOM 1355 O O . PHE A 1 179 ? -6.372 6.887 -1.738 1.00 95.94 179 PHE A O 1
ATOM 1362 N N . TRP A 1 180 ? -7.659 8.689 -1.358 1.00 95.25 180 TRP A N 1
ATOM 1363 C CA . TRP A 1 180 ? -6.559 9.510 -0.855 1.00 95.25 180 TRP A CA 1
ATOM 1364 C C . TRP A 1 180 ? -5.994 8.969 0.462 1.00 95.25 180 TRP A C 1
ATOM 1366 O O . TRP A 1 180 ? -4.776 8.900 0.624 1.00 95.25 180 TRP A O 1
ATOM 1376 N N . GLY A 1 181 ? -6.864 8.529 1.377 1.00 93.81 181 GLY A N 1
ATOM 1377 C CA . GLY A 1 181 ? -6.459 7.899 2.635 1.00 93.81 181 GLY A CA 1
ATOM 1378 C C . GLY A 1 181 ? -5.652 6.618 2.414 1.00 93.81 181 GLY A C 1
ATOM 1379 O O . GLY A 1 181 ? -4.554 6.479 2.951 1.00 93.81 181 GLY A O 1
ATOM 1380 N N . LEU A 1 182 ? -6.145 5.709 1.569 1.00 93.69 182 LEU A N 1
ATOM 1381 C CA . LEU A 1 182 ? -5.441 4.474 1.221 1.00 93.69 182 LEU A CA 1
ATOM 1382 C C . LEU A 1 182 ? -4.123 4.753 0.492 1.00 93.69 182 LEU A C 1
ATOM 1384 O O . LEU A 1 182 ? -3.110 4.138 0.818 1.00 93.69 182 LEU A O 1
ATOM 1388 N N . SER A 1 183 ? -4.106 5.715 -0.433 1.00 95.38 183 SER A N 1
ATOM 1389 C CA . SER A 1 183 ? -2.888 6.125 -1.142 1.00 95.38 183 SER A CA 1
ATOM 1390 C C . SER A 1 183 ? -1.833 6.661 -0.176 1.00 95.38 183 SER A C 1
ATOM 1392 O O . SER A 1 183 ? -0.673 6.259 -0.248 1.00 95.38 183 SER A O 1
ATOM 1394 N N . TYR A 1 184 ? -2.231 7.518 0.771 1.00 95.50 184 TYR A N 1
ATOM 1395 C CA . TYR A 1 184 ? -1.340 8.004 1.821 1.00 95.50 184 TYR A CA 1
ATOM 1396 C C . TYR A 1 184 ? -0.801 6.851 2.674 1.00 95.50 184 TYR A C 1
ATOM 1398 O O . TYR A 1 184 ? 0.406 6.768 2.879 1.00 95.50 184 TYR A O 1
ATOM 1406 N N . ASN A 1 185 ? -1.662 5.927 3.109 1.00 93.06 185 ASN A N 1
ATOM 1407 C CA . ASN A 1 185 ? -1.255 4.783 3.927 1.00 93.06 185 ASN A CA 1
ATOM 1408 C C . ASN A 1 185 ? -0.258 3.872 3.198 1.00 93.06 185 ASN A C 1
ATOM 1410 O O . ASN A 1 185 ? 0.708 3.411 3.806 1.00 93.06 185 ASN A O 1
ATOM 1414 N N . VAL A 1 186 ? -0.464 3.629 1.902 1.00 93.62 186 VAL A N 1
ATOM 1415 C CA . VAL A 1 186 ? 0.459 2.854 1.060 1.00 93.62 186 VAL A CA 1
ATOM 1416 C C . VAL A 1 186 ? 1.809 3.563 0.940 1.00 93.62 186 VAL A C 1
ATOM 1418 O O . VAL A 1 186 ? 2.851 2.954 1.192 1.00 93.62 186 VAL A O 1
ATOM 1421 N N . LEU A 1 187 ? 1.806 4.858 0.612 1.00 93.75 187 LEU A N 1
ATOM 1422 C CA . LEU A 1 187 ? 3.032 5.649 0.479 1.00 93.75 187 LEU A CA 1
ATOM 1423 C C . LEU A 1 187 ? 3.798 5.752 1.800 1.00 93.75 187 LEU A C 1
ATOM 1425 O O . LEU A 1 187 ? 5.020 5.604 1.819 1.00 93.75 187 LEU A O 1
ATOM 1429 N N . ASP A 1 188 ? 3.094 5.977 2.906 1.00 91.56 188 ASP A N 1
ATOM 1430 C CA . ASP A 1 188 ? 3.691 6.055 4.234 1.00 91.56 188 ASP A CA 1
ATOM 1431 C C . ASP A 1 188 ? 4.251 4.696 4.673 1.00 91.56 188 ASP A C 1
ATOM 1433 O O . ASP A 1 188 ? 5.390 4.623 5.132 1.00 91.56 188 ASP A O 1
ATOM 1437 N N . SER A 1 189 ? 3.533 3.598 4.421 1.00 89.00 189 SER A N 1
ATOM 1438 C CA . SER A 1 189 ? 4.028 2.238 4.679 1.00 89.00 189 SER A CA 1
ATOM 1439 C C . SER A 1 189 ? 5.300 1.935 3.885 1.00 89.00 189 SER A C 1
ATOM 1441 O O . SER A 1 189 ? 6.258 1.371 4.426 1.00 89.00 189 SER A O 1
ATOM 1443 N N . LEU A 1 190 ? 5.357 2.346 2.614 1.00 88.81 190 LEU A N 1
ATOM 1444 C CA . LEU A 1 190 ? 6.551 2.189 1.786 1.00 88.81 190 LEU A CA 1
ATOM 1445 C C . LEU A 1 190 ? 7.711 3.051 2.302 1.00 88.81 190 LEU A C 1
ATOM 1447 O O . LEU A 1 190 ? 8.835 2.563 2.434 1.00 88.81 190 LEU A O 1
ATOM 1451 N N . LYS A 1 191 ? 7.440 4.311 2.660 1.00 90.62 191 LYS A N 1
ATOM 1452 C CA . LYS A 1 191 ? 8.421 5.228 3.254 1.00 90.62 191 LYS A CA 1
ATOM 1453 C C . LYS A 1 191 ? 8.991 4.665 4.555 1.00 90.62 191 LYS A C 1
ATOM 1455 O O . LYS A 1 191 ? 10.208 4.651 4.730 1.00 90.62 191 LYS A O 1
ATOM 1460 N N . GLN A 1 192 ? 8.140 4.174 5.451 1.00 87.75 192 GLN A N 1
ATOM 1461 C CA . GLN A 1 192 ? 8.559 3.534 6.695 1.00 87.75 192 GLN A CA 1
ATOM 1462 C C . GLN A 1 192 ? 9.383 2.273 6.427 1.00 87.75 192 GLN A C 1
ATOM 1464 O O . GLN A 1 192 ? 10.412 2.078 7.069 1.00 87.75 192 GLN A O 1
ATOM 1469 N N . THR A 1 193 ? 8.989 1.454 5.450 1.00 86.94 193 THR A N 1
ATOM 1470 C CA . THR A 1 193 ? 9.742 0.252 5.059 1.00 86.94 193 THR A CA 1
ATOM 1471 C C . THR A 1 193 ? 11.137 0.605 4.554 1.00 86.94 193 THR A C 1
ATOM 1473 O O . THR A 1 193 ? 12.102 -0.068 4.905 1.00 86.94 193 THR A O 1
ATOM 1476 N N . PHE A 1 194 ? 11.266 1.674 3.769 1.00 85.69 194 PHE A N 1
ATOM 1477 C CA . PHE A 1 194 ? 12.550 2.121 3.241 1.00 85.69 194 PHE A CA 1
ATOM 1478 C C . PHE A 1 194 ? 13.443 2.745 4.326 1.00 85.69 194 PHE A C 1
ATOM 1480 O O . PHE A 1 194 ? 14.608 2.374 4.457 1.00 85.69 194 PHE A O 1
ATOM 1487 N N . LEU A 1 195 ? 12.901 3.654 5.144 1.00 89.94 195 LEU A N 1
ATOM 1488 C CA . LEU A 1 195 ? 13.664 4.354 6.186 1.00 89.94 195 LEU A CA 1
ATOM 1489 C C . LEU A 1 195 ? 13.995 3.456 7.390 1.00 89.94 195 LEU A C 1
ATOM 1491 O O . LEU A 1 195 ? 15.066 3.582 7.977 1.00 89.94 195 LEU A O 1
ATOM 1495 N N . ASN A 1 196 ? 13.109 2.519 7.736 1.00 89.75 196 ASN A N 1
ATOM 1496 C CA . ASN A 1 196 ? 13.249 1.596 8.866 1.00 89.75 196 ASN A CA 1
ATOM 1497 C C . ASN A 1 196 ? 13.394 0.141 8.391 1.00 89.75 196 ASN A C 1
ATOM 1499 O O . ASN A 1 196 ? 12.812 -0.781 8.976 1.00 89.75 196 ASN A O 1
ATOM 1503 N N . PHE A 1 197 ? 14.179 -0.079 7.332 1.00 81.81 197 PHE A N 1
ATOM 1504 C CA . PHE A 1 197 ? 14.294 -1.379 6.662 1.00 81.81 197 PHE A CA 1
ATOM 1505 C C . PHE A 1 197 ? 14.664 -2.524 7.609 1.00 81.81 197 PHE A C 1
ATOM 1507 O O . PHE A 1 197 ? 14.012 -3.562 7.596 1.00 81.81 197 PHE A O 1
ATOM 1514 N N . SER A 1 198 ? 15.631 -2.322 8.509 1.00 81.44 198 SER A N 1
ATOM 1515 C CA . SER A 1 198 ? 16.046 -3.332 9.501 1.00 81.44 198 SER A CA 1
ATOM 1516 C C . SER A 1 198 ? 14.883 -3.861 10.359 1.00 81.44 198 SER A C 1
ATOM 1518 O O . SER A 1 198 ? 14.830 -5.045 10.686 1.00 81.44 198 SER A O 1
ATOM 1520 N N . GLN A 1 199 ? 13.914 -3.000 10.682 1.00 78.31 199 GLN A N 1
ATOM 1521 C CA . GLN A 1 199 ? 12.765 -3.347 11.524 1.00 78.31 199 GLN A CA 1
ATOM 1522 C C . GLN A 1 199 ? 11.580 -3.898 10.716 1.00 78.31 199 GLN A C 1
ATOM 1524 O O . GLN A 1 199 ? 10.718 -4.585 11.267 1.00 78.31 199 GLN A O 1
ATOM 1529 N N . THR A 1 200 ? 11.534 -3.599 9.415 1.00 74.56 200 THR A N 1
ATOM 1530 C CA . THR A 1 200 ? 10.372 -3.867 8.552 1.00 74.56 200 THR A CA 1
ATOM 1531 C C . THR A 1 200 ? 10.614 -5.015 7.574 1.00 74.56 200 THR A C 1
ATOM 1533 O O . THR A 1 200 ? 9.670 -5.706 7.209 1.00 74.56 200 THR A O 1
ATOM 1536 N N . ALA A 1 201 ? 11.865 -5.310 7.208 1.00 69.44 201 ALA A N 1
ATOM 1537 C CA . ALA A 1 201 ? 12.218 -6.361 6.250 1.00 69.44 201 ALA A CA 1
ATOM 1538 C C . ALA A 1 201 ? 11.731 -7.759 6.674 1.00 69.44 201 ALA A C 1
ATOM 1540 O O . ALA A 1 201 ? 11.315 -8.553 5.833 1.00 69.44 201 ALA A O 1
ATOM 1541 N N . GLY A 1 202 ? 11.720 -8.046 7.982 1.00 67.00 202 GLY A N 1
ATOM 1542 C CA . GLY A 1 202 ? 11.156 -9.287 8.531 1.00 67.00 202 GLY A CA 1
ATOM 1543 C C . GLY A 1 202 ? 9.623 -9.352 8.503 1.00 67.00 202 GLY A C 1
ATOM 1544 O O . GLY A 1 202 ? 9.064 -10.427 8.674 1.00 67.00 202 GLY A O 1
ATOM 1545 N N . LYS A 1 203 ? 8.951 -8.216 8.278 1.00 65.44 203 LYS A N 1
ATOM 1546 C CA . LYS A 1 203 ? 7.488 -8.081 8.183 1.00 65.44 203 LYS A CA 1
ATOM 1547 C C . LYS A 1 203 ? 6.989 -8.014 6.736 1.00 65.44 203 LYS A C 1
ATOM 1549 O O . LYS A 1 203 ? 5.782 -8.017 6.513 1.00 65.44 203 LYS A O 1
ATOM 1554 N N . VAL A 1 204 ? 7.894 -7.944 5.753 1.00 69.00 204 VAL A N 1
ATOM 1555 C CA . VAL A 1 204 ? 7.534 -7.966 4.330 1.00 69.00 204 VAL A CA 1
ATOM 1556 C C . VAL A 1 204 ? 6.923 -9.326 4.005 1.00 69.00 204 VAL A C 1
ATOM 1558 O O . VAL A 1 204 ? 7.618 -10.347 4.001 1.00 69.00 204 VAL A O 1
ATOM 1561 N N . SER A 1 205 ? 5.618 -9.320 3.738 1.00 76.25 205 SER A N 1
ATOM 1562 C CA . SER A 1 205 ? 4.873 -10.497 3.295 1.00 76.25 205 SER A CA 1
ATOM 1563 C C . SER A 1 205 ? 5.376 -10.913 1.918 1.00 76.25 205 SER A C 1
ATOM 1565 O O . SER A 1 205 ? 5.412 -10.088 1.006 1.00 76.25 205 SER A O 1
ATOM 1567 N N . GLY A 1 206 ? 5.806 -12.163 1.762 1.00 83.12 206 GLY A N 1
ATOM 1568 C CA . GLY A 1 206 ? 6.099 -12.693 0.436 1.00 83.12 206 GLY A CA 1
ATOM 1569 C C . GLY A 1 206 ? 4.832 -13.225 -0.248 1.00 83.12 206 GLY A C 1
ATOM 1570 O O . GLY A 1 206 ? 3.722 -13.096 0.284 1.00 83.12 206 GLY A O 1
ATOM 1571 N N . PRO A 1 207 ? 4.971 -13.809 -1.451 1.00 83.94 207 PRO A N 1
ATOM 1572 C CA . PRO A 1 207 ? 3.829 -14.182 -2.288 1.00 83.94 207 PRO A CA 1
ATOM 1573 C C . PRO A 1 207 ? 2.861 -15.162 -1.612 1.00 83.94 207 PRO A C 1
ATOM 1575 O O . PRO A 1 207 ? 1.646 -15.022 -1.738 1.00 83.94 207 PRO A O 1
ATOM 1578 N N . VAL A 1 208 ? 3.388 -16.123 -0.847 1.00 86.31 208 VAL A N 1
ATOM 1579 C CA . VAL A 1 208 ? 2.578 -17.134 -0.146 1.00 86.31 208 VAL A CA 1
ATOM 1580 C C . VAL A 1 208 ? 1.740 -16.484 0.957 1.00 86.31 208 VAL A C 1
ATOM 1582 O O . VAL A 1 208 ? 0.551 -16.775 1.086 1.00 86.31 208 VAL A O 1
ATOM 1585 N N . ALA A 1 209 ? 2.333 -15.555 1.712 1.00 84.88 209 ALA A N 1
ATOM 1586 C CA . ALA A 1 209 ? 1.628 -14.815 2.755 1.00 84.88 209 ALA A CA 1
ATOM 1587 C C . ALA A 1 209 ? 0.512 -13.926 2.179 1.00 84.88 209 ALA A C 1
ATOM 1589 O O . ALA A 1 209 ? -0.575 -13.872 2.748 1.00 84.88 209 ALA A O 1
ATOM 1590 N N . ILE A 1 210 ? 0.737 -13.285 1.025 1.00 88.31 210 ILE A N 1
ATOM 1591 C CA . ILE A 1 210 ? -0.284 -12.465 0.350 1.00 88.31 210 ILE A CA 1
ATOM 1592 C C . ILE A 1 210 ? -1.493 -13.318 -0.054 1.00 88.31 210 ILE A C 1
ATOM 1594 O O . ILE A 1 210 ? -2.630 -12.905 0.174 1.00 88.31 210 ILE A O 1
ATOM 1598 N N . ILE A 1 211 ? -1.268 -14.519 -0.601 1.00 89.56 211 ILE A N 1
ATOM 1599 C CA . ILE A 1 211 ? -2.352 -15.449 -0.956 1.00 89.56 211 ILE A CA 1
ATOM 1600 C C . ILE A 1 211 ? -3.122 -15.883 0.295 1.00 89.56 211 ILE A C 1
ATOM 1602 O O . ILE A 1 211 ? -4.350 -15.906 0.277 1.00 89.56 211 ILE A O 1
ATOM 1606 N N . ALA A 1 212 ? -2.421 -16.194 1.389 1.00 88.31 212 ALA A N 1
ATOM 1607 C CA . ALA A 1 212 ? -3.053 -16.599 2.642 1.00 88.31 212 ALA A CA 1
ATOM 1608 C C . ALA A 1 212 ? -3.936 -15.485 3.230 1.00 88.31 212 ALA A C 1
ATOM 1610 O O . ALA A 1 212 ? -5.095 -15.737 3.561 1.00 88.31 212 ALA A O 1
ATOM 1611 N N . VAL A 1 213 ? -3.424 -14.250 3.294 1.00 88.75 213 VAL A N 1
ATOM 1612 C CA . VAL A 1 213 ? -4.191 -13.077 3.746 1.00 88.75 213 VAL A CA 1
ATOM 1613 C C . VAL A 1 213 ? -5.379 -12.820 2.822 1.00 88.75 213 VAL A C 1
ATOM 1615 O O . VAL A 1 213 ? -6.487 -12.610 3.304 1.00 88.75 213 VAL A O 1
ATOM 1618 N N . GLY A 1 214 ? -5.188 -12.900 1.504 1.00 90.31 214 GLY A N 1
ATOM 1619 C CA . GLY A 1 214 ? -6.275 -12.740 0.539 1.00 90.31 214 GLY A CA 1
ATOM 1620 C C . GLY A 1 214 ? -7.374 -13.791 0.708 1.00 90.31 214 GLY A C 1
ATOM 1621 O O . GLY A 1 214 ? -8.555 -13.451 0.701 1.00 90.31 214 GLY A O 1
ATOM 1622 N N . ALA A 1 215 ? -7.001 -15.055 0.927 1.00 89.75 215 ALA A N 1
ATOM 1623 C CA . ALA A 1 215 ? -7.948 -16.137 1.185 1.00 89.75 215 ALA A CA 1
ATOM 1624 C C . ALA A 1 215 ? -8.714 -15.937 2.503 1.00 89.75 215 ALA A C 1
ATOM 1626 O O . ALA A 1 215 ? -9.904 -16.237 2.574 1.00 89.75 215 ALA A O 1
ATOM 1627 N N . GLU A 1 216 ? -8.052 -15.418 3.536 1.00 90.19 216 GLU A N 1
ATOM 1628 C CA . GLU A 1 216 ? -8.679 -15.103 4.821 1.00 90.19 216 GLU A CA 1
ATOM 1629 C C . GLU A 1 216 ? -9.669 -13.937 4.712 1.00 90.19 216 GLU A C 1
ATOM 1631 O O . GLU A 1 216 ? -10.805 -14.010 5.188 1.00 90.19 216 GLU A O 1
ATOM 1636 N N . VAL A 1 217 ? -9.276 -12.875 4.012 1.00 90.81 217 VAL A N 1
ATOM 1637 C CA . VAL A 1 217 ? -10.138 -11.721 3.745 1.00 90.81 217 VAL A CA 1
ATOM 1638 C C . VAL A 1 217 ? -11.355 -12.130 2.911 1.00 90.81 217 VAL A C 1
ATOM 1640 O O . VAL A 1 217 ? -12.477 -11.754 3.242 1.00 90.81 217 VAL A O 1
ATOM 1643 N N . ALA A 1 218 ? -11.161 -12.964 1.885 1.00 89.25 218 ALA A N 1
ATOM 1644 C CA . ALA A 1 218 ? -12.248 -13.464 1.045 1.00 89.25 218 ALA A CA 1
ATOM 1645 C C . ALA A 1 218 ? -13.279 -14.306 1.819 1.00 89.25 218 ALA A C 1
ATOM 1647 O O . ALA A 1 218 ? -14.445 -14.343 1.430 1.00 89.25 218 ALA A O 1
ATOM 1648 N N . ARG A 1 219 ? -12.870 -14.973 2.909 1.00 88.81 219 ARG A N 1
ATOM 1649 C CA . ARG A 1 219 ? -13.768 -15.765 3.768 1.00 88.81 219 ARG A CA 1
ATOM 1650 C C . ARG A 1 219 ? -14.457 -14.954 4.864 1.00 88.81 219 ARG A C 1
ATOM 1652 O O . ARG A 1 219 ? -15.516 -15.371 5.320 1.00 88.81 219 ARG A O 1
ATOM 1659 N N . SER A 1 220 ? -13.854 -13.857 5.318 1.00 81.44 220 SER A N 1
ATOM 1660 C CA . SER A 1 220 ? -14.313 -13.133 6.509 1.00 81.44 220 SER A CA 1
ATOM 1661 C C . SER A 1 220 ? -15.387 -12.092 6.203 1.00 81.44 220 SER A C 1
ATOM 1663 O O . SER A 1 220 ? -16.466 -12.181 6.778 1.00 81.44 220 SER A O 1
ATOM 1665 N N . ASN A 1 221 ? -15.132 -11.120 5.318 1.00 78.25 221 ASN A N 1
ATOM 1666 C CA . ASN A 1 221 ? -16.096 -10.064 4.973 1.00 78.25 221 ASN A CA 1
ATOM 1667 C C . ASN A 1 221 ? -15.847 -9.489 3.567 1.00 78.25 221 ASN A C 1
ATOM 1669 O O . ASN A 1 221 ? -14.711 -9.184 3.202 1.00 78.25 221 ASN A O 1
ATOM 1673 N N . THR A 1 222 ? -16.923 -9.234 2.812 1.00 80.50 222 THR A N 1
ATOM 1674 C CA . THR A 1 222 ? -16.867 -8.629 1.463 1.00 80.50 222 THR A CA 1
ATOM 1675 C C . THR A 1 222 ? -16.221 -7.245 1.453 1.00 80.50 222 THR A C 1
ATOM 1677 O O . THR A 1 222 ? -15.524 -6.896 0.505 1.00 80.50 222 THR A O 1
ATOM 1680 N N . ASP A 1 223 ? -16.406 -6.467 2.520 1.00 81.88 223 ASP A N 1
ATOM 1681 C CA . ASP A 1 223 ? -15.847 -5.117 2.669 1.00 81.88 223 ASP A CA 1
ATOM 1682 C C . ASP A 1 223 ? -14.317 -5.155 2.680 1.00 81.88 223 ASP A C 1
ATOM 1684 O O . ASP A 1 223 ? -13.651 -4.375 1.997 1.00 81.88 223 ASP A O 1
ATOM 1688 N N . GLY A 1 224 ? -13.765 -6.118 3.424 1.00 85.31 224 GLY A N 1
ATOM 1689 C CA . GLY A 1 224 ? -12.330 -6.340 3.504 1.00 85.31 224 GLY A CA 1
ATOM 1690 C C . GLY A 1 224 ? -11.753 -6.743 2.151 1.00 85.31 224 GLY A C 1
ATOM 1691 O O . GLY A 1 224 ? -10.639 -6.340 1.831 1.00 85.31 224 GLY A O 1
ATOM 1692 N N . LEU A 1 225 ? -12.511 -7.481 1.331 1.00 90.81 225 LEU A N 1
ATOM 1693 C CA . LEU A 1 225 ? -12.060 -7.915 0.009 1.00 90.81 225 LEU A CA 1
ATOM 1694 C C . LEU A 1 225 ? -11.867 -6.737 -0.950 1.00 90.81 225 LEU A C 1
ATOM 1696 O O . LEU A 1 225 ? -10.841 -6.679 -1.627 1.00 90.81 225 LEU A O 1
ATOM 1700 N N . TYR A 1 226 ? -12.799 -5.778 -0.972 1.00 92.94 226 TYR A N 1
ATOM 1701 C CA . TYR A 1 226 ? -12.638 -4.552 -1.760 1.00 92.94 226 TYR A CA 1
ATOM 1702 C C . TYR A 1 226 ? -11.425 -3.744 -1.304 1.00 92.94 226 TYR A C 1
ATOM 1704 O O . TYR A 1 226 ? -10.594 -3.363 -2.128 1.00 92.94 226 TYR A O 1
ATOM 1712 N N . GLN A 1 227 ? -11.286 -3.534 0.007 1.00 90.12 227 GLN A N 1
ATOM 1713 C CA . GLN A 1 227 ? -10.170 -2.769 0.555 1.00 90.12 227 GLN A CA 1
ATOM 1714 C C . GLN A 1 227 ? -8.827 -3.453 0.269 1.00 90.12 227 GLN A C 1
ATOM 1716 O O . GLN A 1 227 ? -7.873 -2.799 -0.149 1.00 90.12 227 GLN A O 1
ATOM 1721 N N . PHE A 1 228 ? -8.758 -4.776 0.425 1.00 92.75 228 PHE A N 1
ATOM 1722 C CA . PHE A 1 228 ? -7.576 -5.569 0.101 1.00 92.75 228 PHE A CA 1
ATOM 1723 C C . PHE A 1 228 ? -7.219 -5.461 -1.385 1.00 92.75 228 PHE A C 1
ATOM 1725 O O . PHE A 1 228 ? -6.070 -5.175 -1.721 1.00 92.75 228 PHE A O 1
ATOM 1732 N N . ALA A 1 229 ? -8.199 -5.609 -2.280 1.00 93.94 229 ALA A N 1
ATOM 1733 C CA . ALA A 1 229 ? -7.986 -5.478 -3.719 1.00 93.94 229 ALA A CA 1
ATOM 1734 C C . ALA A 1 229 ? -7.542 -4.059 -4.120 1.00 93.94 229 ALA A C 1
ATOM 1736 O O . ALA A 1 229 ? -6.638 -3.908 -4.946 1.00 93.94 229 ALA A O 1
ATOM 1737 N N . ALA A 1 230 ? -8.123 -3.018 -3.517 1.00 95.44 230 ALA A N 1
ATOM 1738 C CA . ALA A 1 230 ? -7.733 -1.630 -3.753 1.00 95.44 230 ALA A CA 1
ATOM 1739 C C . ALA A 1 230 ? -6.293 -1.360 -3.288 1.00 95.44 230 ALA A C 1
ATOM 1741 O O . ALA A 1 230 ? -5.495 -0.802 -4.041 1.00 95.44 230 ALA A O 1
ATOM 1742 N N . VAL A 1 231 ? -5.933 -1.817 -2.084 1.00 94.12 231 VAL A N 1
ATOM 1743 C CA . VAL A 1 231 ? -4.573 -1.688 -1.540 1.00 94.12 231 VAL A CA 1
ATOM 1744 C C . VAL A 1 231 ? -3.555 -2.448 -2.389 1.00 94.12 231 VAL A C 1
ATOM 1746 O O . VAL A 1 231 ? -2.482 -1.914 -2.651 1.00 94.12 231 VAL A O 1
ATOM 1749 N N . LEU A 1 232 ? -3.871 -3.655 -2.872 1.00 93.06 232 LEU A N 1
ATOM 1750 C CA . LEU A 1 232 ? -2.983 -4.395 -3.775 1.00 93.06 232 LEU A CA 1
ATOM 1751 C C . LEU A 1 232 ? -2.721 -3.636 -5.082 1.00 93.06 232 LEU A C 1
ATOM 1753 O O . LEU A 1 232 ? -1.571 -3.548 -5.508 1.00 93.06 232 LEU A O 1
ATOM 1757 N N . ASN A 1 233 ? -3.755 -3.050 -5.689 1.00 95.50 233 ASN A N 1
ATOM 1758 C CA . ASN A 1 233 ? -3.604 -2.267 -6.917 1.00 95.50 233 ASN A CA 1
ATOM 1759 C C . ASN A 1 233 ? -2.809 -0.975 -6.695 1.00 95.50 233 ASN A C 1
ATOM 1761 O O . ASN A 1 233 ? -1.936 -0.648 -7.496 1.00 95.50 233 ASN A O 1
ATOM 1765 N N . LEU A 1 234 ? -3.045 -0.274 -5.581 1.00 96.25 234 LEU A N 1
ATOM 1766 C CA . LEU A 1 234 ? -2.245 0.893 -5.197 1.00 96.25 234 LEU A CA 1
ATOM 1767 C C . LEU A 1 234 ? -0.785 0.517 -4.925 1.00 96.25 234 LEU A C 1
ATOM 1769 O O . LEU A 1 234 ? 0.116 1.208 -5.392 1.00 96.25 234 LEU A O 1
ATOM 1773 N N . ASN A 1 235 ? -0.535 -0.591 -4.224 1.00 93.06 235 ASN A N 1
ATOM 1774 C CA . ASN A 1 235 ? 0.816 -1.103 -3.997 1.00 93.06 235 ASN A CA 1
ATOM 1775 C C . ASN A 1 235 ? 1.516 -1.415 -5.322 1.00 93.06 235 ASN A C 1
ATOM 1777 O O . ASN A 1 235 ? 2.666 -1.021 -5.500 1.00 93.06 235 ASN A O 1
ATOM 1781 N N . LEU A 1 236 ? 0.830 -2.078 -6.259 1.00 92.44 236 LEU A N 1
ATOM 1782 C CA . LEU A 1 236 ? 1.386 -2.383 -7.574 1.00 92.44 236 LEU A CA 1
ATOM 1783 C C . LEU A 1 236 ? 1.691 -1.104 -8.361 1.00 92.44 236 LEU A C 1
ATOM 1785 O O . LEU A 1 236 ? 2.766 -0.998 -8.938 1.00 92.44 236 LEU A O 1
ATOM 1789 N N . ALA A 1 237 ? 0.802 -0.109 -8.329 1.00 94.56 237 ALA A N 1
ATOM 1790 C CA . ALA A 1 237 ? 1.044 1.191 -8.950 1.00 94.56 237 ALA A CA 1
ATOM 1791 C C . ALA A 1 237 ? 2.276 1.896 -8.361 1.00 94.56 237 ALA A C 1
ATOM 1793 O O . ALA A 1 237 ? 3.147 2.344 -9.103 1.00 94.56 237 ALA A O 1
ATOM 1794 N N . VAL A 1 238 ? 2.371 1.977 -7.031 1.00 93.44 238 VAL A N 1
ATOM 1795 C CA . VAL A 1 238 ? 3.477 2.664 -6.354 1.00 93.44 238 VAL A CA 1
ATOM 1796 C C . VAL A 1 238 ? 4.799 1.933 -6.577 1.00 93.44 238 VAL A C 1
ATOM 1798 O O . VAL A 1 238 ? 5.796 2.580 -6.884 1.00 93.44 238 VAL A O 1
ATOM 1801 N N . ILE A 1 239 ? 4.820 0.601 -6.463 1.00 90.00 239 ILE A N 1
ATOM 1802 C CA . ILE A 1 239 ? 6.019 -0.206 -6.725 1.00 90.00 239 ILE A CA 1
ATOM 1803 C C . ILE A 1 239 ? 6.440 -0.059 -8.189 1.00 90.00 239 ILE A C 1
ATOM 1805 O O . ILE A 1 239 ? 7.609 0.218 -8.442 1.00 90.00 239 ILE A O 1
ATOM 1809 N N . ASN A 1 240 ? 5.503 -0.155 -9.139 1.00 91.56 240 ASN A N 1
ATOM 1810 C CA . ASN A 1 240 ? 5.803 0.000 -10.563 1.00 91.56 240 ASN A CA 1
ATOM 1811 C C . ASN A 1 240 ? 6.245 1.416 -10.932 1.00 91.56 240 ASN A C 1
ATOM 1813 O O . ASN A 1 240 ? 6.872 1.580 -11.968 1.00 91.56 240 ASN A O 1
ATOM 1817 N N . LEU A 1 241 ? 5.967 2.431 -10.112 1.00 93.19 241 LEU A N 1
ATOM 1818 C CA . LEU A 1 241 ? 6.465 3.791 -10.321 1.00 93.19 241 LEU A CA 1
ATOM 1819 C C . LEU A 1 241 ? 7.914 3.977 -9.837 1.00 93.19 241 LEU A C 1
ATOM 1821 O O . LEU A 1 241 ? 8.564 4.956 -10.208 1.00 93.19 241 LEU A O 1
ATOM 1825 N N . LEU A 1 242 ? 8.440 3.063 -9.013 1.00 92.12 242 LEU A N 1
ATOM 1826 C CA . LEU A 1 242 ? 9.810 3.166 -8.521 1.00 92.12 242 LEU A CA 1
ATOM 1827 C C . LEU A 1 242 ? 10.816 3.073 -9.680 1.00 92.12 242 LEU A C 1
ATOM 1829 O O . LEU A 1 242 ? 10.628 2.264 -10.592 1.00 92.12 242 LEU A O 1
ATOM 1833 N N . PRO A 1 243 ? 11.925 3.837 -9.632 1.00 92.12 243 PRO A N 1
ATOM 1834 C CA . PRO A 1 243 ? 12.970 3.819 -10.654 1.00 92.12 243 PRO A CA 1
ATOM 1835 C C . PRO A 1 243 ? 13.864 2.576 -10.508 1.00 92.12 243 PRO A C 1
ATOM 1837 O O . PRO A 1 243 ? 15.080 2.673 -10.340 1.00 92.12 243 PRO A O 1
ATOM 1840 N N . LEU A 1 244 ? 13.249 1.394 -10.510 1.00 91.75 244 LEU A N 1
ATOM 1841 C CA . LEU A 1 244 ? 13.913 0.104 -10.412 1.00 91.75 244 LEU A CA 1
ATOM 1842 C C . LEU A 1 244 ? 13.889 -0.580 -11.782 1.00 91.75 244 LEU A C 1
ATOM 1844 O O . LEU A 1 244 ? 12.839 -0.612 -12.428 1.00 91.75 244 LEU A O 1
ATOM 1848 N N . PRO A 1 245 ? 15.015 -1.153 -12.238 1.00 88.12 245 PRO A N 1
ATOM 1849 C CA . PRO A 1 245 ? 15.023 -1.900 -13.486 1.00 88.12 245 PRO A CA 1
ATOM 1850 C C . PRO A 1 245 ? 14.052 -3.093 -13.416 1.00 88.12 245 PRO A C 1
ATOM 1852 O O . PRO A 1 245 ? 13.861 -3.655 -12.340 1.00 88.12 245 PRO A O 1
ATOM 1855 N N . ALA A 1 246 ? 13.475 -3.478 -14.560 1.00 88.12 246 ALA A N 1
ATOM 1856 C CA . ALA A 1 246 ? 12.366 -4.442 -14.733 1.00 88.12 246 ALA A CA 1
ATOM 1857 C C . ALA A 1 246 ? 10.948 -3.952 -14.430 1.00 88.12 246 ALA A C 1
ATOM 1859 O O . ALA A 1 246 ? 10.001 -4.628 -14.823 1.00 88.12 246 ALA A O 1
ATOM 1860 N N . LEU A 1 247 ? 10.793 -2.809 -13.765 1.00 89.69 247 LEU A N 1
ATOM 1861 C CA . LEU A 1 247 ? 9.492 -2.178 -13.550 1.00 89.69 247 LEU A CA 1
ATOM 1862 C C . LEU A 1 247 ? 9.265 -1.054 -14.567 1.00 89.69 247 LEU A C 1
ATOM 1864 O O . LEU A 1 247 ? 10.228 -0.509 -15.117 1.00 89.69 247 LEU A O 1
ATOM 1868 N N . ASP A 1 248 ? 8.004 -0.660 -14.758 1.00 89.69 248 ASP A N 1
ATOM 1869 C CA . ASP A 1 248 ? 7.613 0.435 -15.663 1.00 89.69 248 ASP A CA 1
ATOM 1870 C C . ASP A 1 248 ? 8.358 1.743 -15.330 1.00 89.69 248 ASP A C 1
ATOM 1872 O O . ASP A 1 248 ? 8.832 2.465 -16.210 1.00 89.69 248 ASP A O 1
ATOM 1876 N N . GLY A 1 249 ? 8.541 2.022 -14.039 1.00 90.31 249 GLY A N 1
ATOM 1877 C CA . GLY A 1 249 ? 9.264 3.171 -13.505 1.00 90.31 249 GLY A CA 1
ATOM 1878 C C . GLY A 1 249 ? 10.759 3.150 -13.821 1.00 90.31 249 GLY A C 1
ATOM 1879 O O . GLY A 1 249 ? 11.368 4.213 -13.933 1.00 90.31 249 GLY A O 1
ATOM 1880 N N . GLY A 1 250 ? 11.351 1.973 -14.047 1.00 91.56 250 GLY A N 1
ATOM 1881 C CA . GLY A 1 250 ? 12.713 1.831 -14.558 1.00 91.56 250 GLY A CA 1
ATOM 1882 C C . GLY A 1 250 ? 12.834 2.361 -15.985 1.00 91.56 250 GLY A C 1
ATOM 1883 O O . GLY A 1 250 ? 13.666 3.228 -16.249 1.00 91.56 250 GLY A O 1
ATOM 1884 N N . SER A 1 251 ? 11.955 1.919 -16.886 1.00 89.88 251 SER A N 1
ATOM 1885 C CA . SER A 1 251 ? 11.884 2.439 -18.260 1.00 89.88 251 SER A CA 1
ATOM 1886 C C . SER A 1 251 ? 11.557 3.933 -18.283 1.00 89.88 251 SER A C 1
ATOM 1888 O O . SER A 1 251 ? 12.190 4.696 -19.015 1.00 89.88 251 SER A O 1
ATOM 1890 N N . LEU A 1 252 ? 10.631 4.381 -17.428 1.00 91.69 252 LEU A N 1
ATOM 1891 C CA . LEU A 1 252 ? 10.310 5.799 -17.282 1.00 91.69 252 LEU A CA 1
ATOM 1892 C C . LEU A 1 252 ? 11.530 6.605 -16.812 1.00 91.69 252 LEU A C 1
ATOM 1894 O O . LEU A 1 252 ? 11.808 7.665 -17.367 1.00 91.69 252 LEU A O 1
ATOM 1898 N N . ALA A 1 253 ? 12.302 6.098 -15.848 1.00 93.12 253 ALA A N 1
ATOM 1899 C CA . ALA A 1 253 ? 13.527 6.742 -15.381 1.00 93.12 253 ALA A CA 1
ATOM 1900 C C . ALA A 1 253 ? 14.574 6.871 -16.498 1.00 93.12 253 ALA A C 1
ATOM 1902 O O . ALA A 1 253 ? 15.214 7.917 -16.615 1.00 93.12 253 ALA A O 1
ATOM 1903 N N . LEU A 1 254 ? 14.722 5.860 -17.360 1.00 91.69 254 LEU A N 1
ATOM 1904 C CA . LEU A 1 254 ? 15.621 5.931 -18.517 1.00 91.69 254 LEU A CA 1
ATOM 1905 C C . LEU A 1 254 ? 15.167 6.991 -19.532 1.00 91.69 254 LEU A C 1
ATOM 1907 O O . LEU A 1 254 ? 15.994 7.776 -20.003 1.00 91.69 254 LEU A O 1
ATOM 1911 N N . VAL A 1 255 ? 13.862 7.080 -19.806 1.00 90.50 255 VAL A N 1
ATOM 1912 C CA . VAL A 1 255 ? 13.281 8.127 -20.666 1.00 90.50 255 VAL A CA 1
ATOM 1913 C C . VAL A 1 255 ? 13.476 9.522 -20.059 1.00 90.50 255 VAL A C 1
ATOM 1915 O O . VAL A 1 255 ? 13.815 10.465 -20.775 1.00 90.50 255 VAL A O 1
ATOM 1918 N N . LEU A 1 256 ? 13.343 9.668 -18.737 1.00 90.56 256 LEU A N 1
ATOM 1919 C CA . LEU A 1 256 ? 13.614 10.927 -18.034 1.00 90.56 256 LEU A CA 1
ATOM 1920 C C . LEU A 1 256 ? 15.099 11.320 -18.106 1.00 90.56 256 LEU A C 1
ATOM 1922 O O . LEU A 1 256 ? 15.416 12.493 -18.311 1.00 90.56 256 L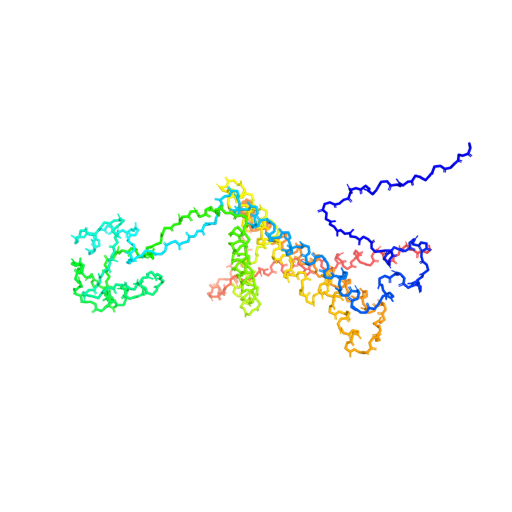EU A O 1
ATOM 1926 N N . ILE A 1 257 ? 16.017 10.356 -18.000 1.00 91.81 257 ILE A N 1
ATOM 1927 C CA . ILE A 1 257 ? 17.460 10.585 -18.180 1.00 91.81 257 ILE A CA 1
ATOM 1928 C C . ILE A 1 257 ? 17.769 11.017 -19.621 1.00 91.81 257 ILE A C 1
ATOM 1930 O O . ILE A 1 257 ? 18.574 11.924 -19.839 1.00 91.81 257 ILE A O 1
ATOM 1934 N N . GLU A 1 258 ? 17.128 10.405 -20.617 1.00 91.06 258 GLU A N 1
ATOM 1935 C CA . GLU A 1 258 ? 17.244 10.824 -22.016 1.00 91.06 258 GLU A CA 1
ATOM 1936 C C . GLU A 1 258 ? 16.754 12.265 -22.220 1.00 91.06 258 GLU A C 1
ATOM 1938 O O . GLU A 1 258 ? 17.439 13.060 -22.873 1.00 91.06 258 GLU A O 1
ATOM 1943 N N . ALA A 1 259 ? 15.609 12.616 -21.628 1.00 90.19 259 ALA A N 1
ATOM 1944 C CA . ALA A 1 259 ? 15.060 13.968 -21.656 1.00 90.19 259 ALA A CA 1
ATOM 1945 C C . ALA A 1 259 ? 16.056 14.984 -21.076 1.00 90.19 259 ALA A C 1
ATOM 1947 O O . ALA A 1 259 ? 16.371 15.987 -21.718 1.00 90.19 259 ALA A O 1
ATOM 1948 N N . ALA A 1 260 ? 16.623 14.676 -19.903 1.00 91.19 260 ALA A N 1
ATOM 1949 C CA . ALA A 1 260 ? 17.618 15.510 -19.231 1.00 91.19 260 ALA A CA 1
ATOM 1950 C C . ALA A 1 260 ? 18.914 15.672 -20.046 1.00 91.19 260 ALA A C 1
ATOM 1952 O O . ALA A 1 260 ? 19.584 16.699 -19.958 1.00 91.19 260 ALA A O 1
ATOM 1953 N N . ARG A 1 261 ? 19.259 14.690 -20.887 1.00 90.75 261 ARG A N 1
ATOM 1954 C CA . ARG A 1 261 ? 20.430 14.723 -21.780 1.00 90.75 261 ARG A CA 1
ATOM 1955 C C . ARG A 1 261 ? 20.145 15.388 -23.136 1.00 90.75 261 ARG A C 1
ATOM 1957 O O . ARG A 1 261 ? 20.937 15.252 -24.070 1.00 90.75 261 ARG A O 1
ATOM 1964 N N . GLY A 1 262 ? 19.021 16.091 -23.270 1.00 86.38 262 GLY A N 1
ATOM 1965 C CA . GLY A 1 262 ? 18.642 16.791 -24.498 1.00 86.38 262 GLY A CA 1
ATOM 1966 C C . GLY A 1 262 ? 18.164 15.856 -25.610 1.00 86.38 262 GLY A C 1
ATOM 1967 O O . GLY A 1 262 ? 18.455 16.101 -26.778 1.00 86.38 262 GLY A O 1
ATOM 1968 N N . GLY A 1 263 ? 17.488 14.756 -25.258 1.00 80.88 263 GLY A N 1
ATOM 1969 C CA . GLY A 1 263 ? 16.920 13.802 -26.220 1.00 80.88 263 GLY A CA 1
ATOM 1970 C C . GLY A 1 263 ? 17.936 12.825 -26.815 1.00 80.88 263 GLY A C 1
ATOM 1971 O O . GLY A 1 263 ? 17.648 12.136 -27.791 1.00 80.88 263 GLY A O 1
ATOM 1972 N N . ARG A 1 264 ? 19.150 12.756 -26.253 1.00 83.44 264 ARG A N 1
ATOM 1973 C CA . ARG A 1 264 ? 20.151 11.766 -26.666 1.00 83.44 264 ARG A CA 1
ATOM 1974 C C . ARG A 1 264 ? 19.780 10.405 -26.086 1.00 83.44 264 ARG A C 1
ATOM 1976 O O . ARG A 1 264 ? 19.952 10.205 -24.878 1.00 83.44 264 ARG A O 1
ATOM 1983 N N . LYS A 1 265 ? 19.314 9.487 -26.937 1.00 81.94 265 LYS A N 1
ATOM 1984 C CA . LYS A 1 265 ? 18.974 8.100 -26.576 1.00 81.94 265 LYS A CA 1
ATOM 1985 C C . LYS A 1 265 ? 20.146 7.384 -25.905 1.00 81.94 265 LYS A C 1
ATOM 1987 O O . LYS A 1 265 ? 21.312 7.636 -26.220 1.00 81.94 265 LYS A O 1
ATOM 1992 N N . LEU A 1 266 ? 19.837 6.512 -24.946 1.00 85.62 266 LEU A N 1
ATOM 1993 C CA . LEU A 1 266 ? 20.827 5.572 -24.425 1.00 85.62 266 LEU A CA 1
ATOM 1994 C C . LEU A 1 266 ? 21.154 4.530 -25.503 1.00 85.62 266 LEU A C 1
ATOM 1996 O O . LEU A 1 266 ? 20.277 4.174 -26.288 1.00 85.62 266 LEU A O 1
ATOM 2000 N N . PRO A 1 267 ? 22.398 4.027 -25.555 1.00 87.00 267 PRO A N 1
ATOM 2001 C CA . PRO A 1 267 ? 22.699 2.846 -26.349 1.00 87.00 267 PRO A CA 1
ATOM 2002 C C . PRO A 1 267 ? 21.788 1.691 -25.924 1.00 87.00 267 PRO A C 1
ATOM 2004 O O . PRO A 1 267 ? 21.695 1.397 -24.729 1.00 87.00 267 PRO A O 1
ATOM 2007 N N . MET A 1 268 ? 21.161 1.030 -26.900 1.00 83.50 268 MET A N 1
ATOM 2008 C CA . MET A 1 268 ? 20.212 -0.069 -26.675 1.00 83.50 268 MET A CA 1
ATOM 2009 C C . MET A 1 268 ? 20.802 -1.165 -25.773 1.00 83.50 268 MET A C 1
ATOM 2011 O O . MET A 1 268 ? 20.137 -1.665 -24.873 1.00 83.50 268 MET A O 1
ATOM 2015 N N . GLU A 1 269 ? 22.091 -1.473 -25.937 1.00 87.44 269 GLU A N 1
ATOM 2016 C CA . GLU A 1 269 ? 22.798 -2.459 -25.114 1.00 87.44 269 GLU A CA 1
ATOM 2017 C C . GLU A 1 269 ? 22.830 -2.095 -23.621 1.00 87.44 269 GLU A C 1
ATOM 2019 O O . GLU A 1 269 ? 22.745 -2.973 -22.764 1.00 87.44 269 GLU A O 1
ATOM 2024 N N . ILE A 1 270 ? 22.968 -0.806 -23.287 1.00 88.44 270 ILE A N 1
ATOM 2025 C CA . ILE A 1 270 ? 23.018 -0.341 -21.894 1.00 88.44 270 ILE A CA 1
ATOM 2026 C C . ILE A 1 270 ? 21.624 -0.412 -21.280 1.00 88.44 270 ILE A C 1
ATOM 2028 O O . ILE A 1 270 ? 21.477 -0.907 -20.166 1.00 88.44 270 ILE A O 1
ATOM 2032 N N . GLU A 1 271 ? 20.610 0.046 -22.012 1.00 87.94 271 GLU A N 1
ATOM 2033 C CA . GLU A 1 271 ? 19.212 -0.046 -21.592 1.00 87.94 271 GLU A CA 1
ATOM 2034 C C . GLU A 1 271 ? 18.805 -1.504 -21.330 1.00 87.94 271 GLU A C 1
ATOM 2036 O O . GLU A 1 271 ? 18.353 -1.830 -20.231 1.00 87.94 271 GLU A O 1
ATOM 2041 N N . GLN A 1 272 ? 19.079 -2.410 -22.274 1.00 87.25 272 GLN A N 1
ATOM 2042 C CA . GLN A 1 272 ? 18.797 -3.841 -22.133 1.00 87.25 272 GLN A CA 1
ATOM 2043 C C . GLN A 1 272 ? 19.553 -4.477 -20.963 1.00 87.25 272 GLN A C 1
ATOM 2045 O O . GLN A 1 272 ? 18.969 -5.255 -20.207 1.00 87.25 272 GLN A O 1
ATOM 2050 N N . ARG A 1 273 ? 20.836 -4.145 -20.757 1.00 91.62 273 ARG A N 1
ATOM 2051 C CA . ARG A 1 273 ? 21.613 -4.628 -19.600 1.00 91.62 273 ARG A CA 1
ATOM 2052 C C . ARG A 1 273 ? 21.031 -4.143 -18.276 1.00 91.62 273 ARG A C 1
ATOM 2054 O O . ARG A 1 273 ? 20.923 -4.933 -17.342 1.00 91.62 273 ARG A O 1
ATOM 2061 N N . ILE A 1 274 ? 20.638 -2.872 -18.192 1.00 91.50 274 ILE A N 1
ATOM 2062 C CA . ILE A 1 274 ? 20.010 -2.322 -16.986 1.00 91.50 274 ILE A CA 1
ATOM 2063 C C . ILE A 1 274 ? 18.699 -3.064 -16.718 1.00 91.50 274 ILE A C 1
ATOM 2065 O O . ILE A 1 274 ? 18.542 -3.638 -15.640 1.00 91.50 274 ILE A O 1
ATOM 2069 N N . MET A 1 275 ? 17.800 -3.140 -17.701 1.00 89.62 275 MET A N 1
ATOM 2070 C CA . MET A 1 275 ? 16.488 -3.771 -17.531 1.00 89.62 275 MET A CA 1
ATOM 2071 C C . MET A 1 275 ? 16.586 -5.270 -17.223 1.00 89.62 275 MET A C 1
ATOM 2073 O O . MET A 1 275 ? 15.971 -5.735 -16.264 1.00 89.62 275 MET A O 1
ATOM 2077 N N . SER A 1 276 ? 17.419 -6.021 -17.951 1.00 89.88 276 SER A N 1
ATOM 2078 C CA . SER A 1 276 ? 17.643 -7.453 -17.687 1.00 89.88 276 SER A CA 1
ATOM 2079 C C . SER A 1 276 ? 18.253 -7.721 -16.309 1.00 89.88 276 SER A C 1
ATOM 2081 O O . SER A 1 276 ? 17.876 -8.698 -15.660 1.00 89.88 276 SER A O 1
ATOM 2083 N N . SER A 1 277 ? 19.135 -6.842 -15.812 1.00 93.25 277 SER A N 1
ATOM 2084 C CA . SER A 1 277 ? 19.676 -6.965 -14.452 1.00 93.25 277 SER A CA 1
ATOM 2085 C C . SER A 1 277 ? 18.585 -6.847 -13.381 1.00 93.25 277 SER A C 1
ATOM 2087 O O . SER A 1 277 ? 18.604 -7.591 -12.401 1.00 93.25 277 SER A O 1
ATOM 2089 N N . GLY A 1 278 ? 17.587 -5.987 -13.607 1.00 91.25 278 GLY A N 1
ATOM 2090 C CA . GLY A 1 278 ? 16.404 -5.889 -12.756 1.00 91.25 278 GLY A CA 1
ATOM 2091 C C . GLY A 1 278 ? 15.565 -7.152 -12.776 1.00 91.25 278 GLY A C 1
ATOM 2092 O O . GLY A 1 278 ? 15.176 -7.637 -11.719 1.00 91.25 278 GLY A O 1
ATOM 2093 N N . ILE A 1 279 ? 15.330 -7.723 -13.963 1.00 91.12 279 ILE A N 1
ATOM 2094 C CA . ILE A 1 279 ? 14.493 -8.923 -14.107 1.00 91.12 279 ILE A CA 1
ATOM 2095 C C . ILE A 1 279 ? 15.159 -10.070 -13.351 1.00 91.12 279 ILE A C 1
ATOM 2097 O O . ILE A 1 279 ? 14.517 -10.757 -12.559 1.00 91.12 279 ILE A O 1
ATOM 2101 N N . MET A 1 280 ? 16.475 -10.218 -13.521 1.00 93.06 280 MET A N 1
ATOM 2102 C CA . MET A 1 280 ? 17.265 -11.195 -12.782 1.00 93.06 280 MET A CA 1
ATOM 2103 C C . MET A 1 280 ? 17.166 -10.976 -11.266 1.00 93.06 280 MET A C 1
ATOM 2105 O O . MET A 1 280 ? 16.956 -11.931 -10.520 1.00 93.06 280 MET A O 1
ATOM 2109 N N . ALA A 1 281 ? 17.273 -9.729 -10.799 1.00 92.06 281 ALA A N 1
ATOM 2110 C CA . ALA A 1 281 ? 17.152 -9.403 -9.381 1.00 92.06 281 ALA A CA 1
ATOM 2111 C C . ALA A 1 281 ? 15.755 -9.726 -8.823 1.00 92.06 281 ALA A C 1
ATOM 2113 O O . ALA A 1 281 ? 15.659 -10.319 -7.749 1.00 92.06 281 ALA A O 1
ATOM 2114 N N . VAL A 1 282 ? 14.684 -9.396 -9.552 1.00 89.88 282 VAL A N 1
ATOM 2115 C CA . VAL A 1 282 ? 13.295 -9.695 -9.167 1.00 89.88 282 VAL A CA 1
ATOM 2116 C C . VAL A 1 282 ? 13.057 -11.203 -9.108 1.00 89.88 282 VAL A C 1
ATOM 2118 O O . VAL A 1 282 ? 12.469 -11.677 -8.139 1.00 89.88 282 VAL A O 1
ATOM 2121 N N . ILE A 1 283 ? 13.560 -11.975 -10.077 1.00 91.12 283 ILE A N 1
ATOM 2122 C CA . ILE A 1 283 ? 13.451 -13.442 -10.074 1.00 91.12 283 ILE A CA 1
ATOM 2123 C C . ILE A 1 283 ? 14.195 -14.038 -8.875 1.00 91.12 283 ILE A C 1
ATOM 2125 O O . ILE A 1 283 ? 13.632 -14.853 -8.144 1.00 91.12 283 ILE A O 1
ATOM 2129 N N . LEU A 1 284 ? 15.443 -13.620 -8.637 1.00 92.62 284 LEU A N 1
ATOM 2130 C CA . LEU A 1 284 ? 16.235 -14.105 -7.503 1.00 92.62 284 LEU A CA 1
ATOM 2131 C C . LEU A 1 284 ? 15.581 -13.758 -6.163 1.00 92.62 284 LEU A C 1
ATOM 2133 O O . LEU A 1 284 ? 15.503 -14.610 -5.277 1.00 92.62 284 LEU A O 1
ATOM 2137 N N . LEU A 1 285 ? 15.078 -12.530 -6.022 1.00 88.81 285 LEU A N 1
ATOM 2138 C CA . LEU A 1 285 ? 14.354 -12.093 -4.834 1.00 88.81 285 LEU A CA 1
ATOM 2139 C C . LEU A 1 285 ? 13.053 -12.883 -4.661 1.00 88.81 285 LEU A C 1
ATOM 2141 O O . LEU A 1 285 ? 12.767 -13.341 -3.560 1.00 88.81 285 LEU A O 1
ATOM 2145 N N . GLY A 1 286 ? 12.290 -13.088 -5.734 1.00 87.44 286 GLY A N 1
ATOM 2146 C CA . GLY A 1 286 ? 11.053 -13.864 -5.723 1.00 87.44 286 GLY A CA 1
ATOM 2147 C C . GLY A 1 286 ? 11.284 -15.303 -5.268 1.00 87.44 286 GLY A C 1
ATOM 2148 O O . GLY A 1 286 ? 10.620 -15.764 -4.342 1.00 87.44 286 GLY A O 1
ATOM 2149 N N . LEU A 1 287 ? 12.282 -15.985 -5.838 1.00 89.69 287 LEU A N 1
ATOM 2150 C CA . LEU A 1 287 ? 12.680 -17.333 -5.417 1.00 89.69 287 LEU A CA 1
ATOM 2151 C C . LEU A 1 287 ? 13.114 -17.361 -3.948 1.00 89.69 287 LEU A C 1
ATOM 2153 O O . LEU A 1 287 ? 12.686 -18.235 -3.195 1.00 89.69 287 LEU A O 1
ATOM 2157 N N . PHE A 1 288 ? 13.920 -16.387 -3.522 1.00 89.06 288 PHE A N 1
ATOM 2158 C CA . PHE A 1 288 ? 14.336 -16.262 -2.128 1.00 89.06 288 PHE A CA 1
ATOM 2159 C C . PHE A 1 288 ? 13.138 -16.098 -1.182 1.00 89.06 288 PHE A C 1
ATOM 2161 O O . PHE A 1 288 ? 13.065 -16.793 -0.168 1.00 89.06 288 PHE A O 1
ATOM 2168 N N . LEU A 1 289 ? 12.186 -15.219 -1.514 1.00 87.31 289 LEU A N 1
ATOM 2169 C CA . LEU A 1 289 ? 10.985 -14.986 -0.711 1.00 87.31 289 LEU A CA 1
ATOM 2170 C C . LEU A 1 289 ? 10.090 -16.223 -0.663 1.00 87.31 289 LEU A C 1
ATOM 2172 O O . LEU A 1 289 ? 9.612 -16.565 0.412 1.00 87.31 289 LEU A O 1
ATOM 2176 N N . ILE A 1 290 ? 9.906 -16.926 -1.783 1.00 87.44 290 ILE A N 1
ATOM 2177 C CA . ILE A 1 290 ? 9.119 -18.166 -1.826 1.00 87.44 290 ILE A CA 1
ATOM 2178 C C . ILE A 1 290 ? 9.749 -19.229 -0.926 1.00 87.44 290 ILE A C 1
ATOM 2180 O O . ILE A 1 290 ? 9.046 -19.829 -0.115 1.00 87.44 290 ILE A O 1
ATOM 2184 N N . VAL A 1 291 ? 11.064 -19.447 -1.022 1.00 87.12 291 VAL A N 1
ATOM 2185 C CA . VAL A 1 291 ? 11.764 -20.419 -0.169 1.00 87.12 291 VAL A CA 1
ATOM 2186 C C . VAL A 1 291 ? 11.653 -20.016 1.300 1.00 87.12 291 VAL A C 1
ATOM 2188 O O . VAL A 1 291 ? 11.266 -20.835 2.129 1.00 87.12 291 VAL A O 1
ATOM 2191 N N . ARG A 1 292 ? 11.933 -18.750 1.627 1.00 85.12 292 ARG A N 1
ATOM 2192 C CA . ARG A 1 292 ? 11.817 -18.212 2.990 1.00 85.12 292 ARG A CA 1
ATOM 2193 C C . ARG A 1 292 ? 10.413 -18.412 3.560 1.00 85.12 292 ARG A C 1
ATOM 2195 O O . ARG A 1 292 ? 10.277 -18.879 4.685 1.00 85.12 292 ARG A O 1
ATOM 2202 N N . ASP A 1 293 ? 9.384 -18.046 2.804 1.00 84.50 293 ASP A N 1
ATOM 2203 C CA . ASP A 1 293 ? 7.992 -18.139 3.238 1.00 84.50 293 ASP A CA 1
ATOM 2204 C C . ASP A 1 293 ? 7.562 -19.599 3.402 1.00 84.50 293 ASP A C 1
ATOM 2206 O O . ASP A 1 293 ? 6.948 -19.940 4.409 1.00 84.50 293 ASP A O 1
ATOM 2210 N N . THR A 1 294 ? 7.955 -20.473 2.471 1.00 83.81 294 THR A N 1
ATOM 2211 C CA . THR A 1 294 ? 7.667 -21.914 2.539 1.00 83.81 294 THR A CA 1
ATOM 2212 C C . THR A 1 294 ? 8.298 -22.543 3.781 1.00 83.81 294 THR A C 1
ATOM 2214 O O . THR A 1 294 ? 7.637 -23.293 4.491 1.00 83.81 294 THR A O 1
ATOM 2217 N N . LEU A 1 295 ? 9.550 -22.197 4.099 1.00 83.94 295 LEU A N 1
ATOM 2218 C CA . LEU A 1 295 ? 10.237 -22.675 5.306 1.00 83.94 295 LEU A CA 1
ATOM 2219 C C . LEU A 1 295 ? 9.617 -22.144 6.608 1.00 83.94 295 LEU A C 1
ATOM 2221 O O . LEU A 1 295 ? 9.788 -22.752 7.662 1.00 83.94 295 LEU A O 1
ATOM 2225 N N . ASN A 1 296 ? 8.901 -21.021 6.550 1.00 81.44 296 ASN A N 1
ATOM 2226 C CA . ASN A 1 296 ? 8.230 -20.432 7.705 1.00 81.44 296 ASN A CA 1
ATOM 2227 C C . ASN A 1 296 ? 6.825 -20.999 7.961 1.00 81.44 296 ASN A C 1
ATOM 2229 O O . ASN A 1 296 ? 6.238 -20.645 8.986 1.00 81.44 296 ASN A O 1
ATOM 2233 N N . LEU A 1 297 ? 6.297 -21.867 7.090 1.00 82.81 297 LEU A N 1
ATOM 2234 C CA . LEU A 1 297 ? 5.012 -22.537 7.304 1.00 82.81 297 LEU A CA 1
ATOM 2235 C C . LEU A 1 297 ? 5.101 -23.525 8.473 1.00 82.81 297 LEU A C 1
ATOM 2237 O O . LEU A 1 297 ? 6.049 -24.306 8.560 1.00 82.81 297 LEU A O 1
ATOM 2241 N N . ASP A 1 298 ? 4.093 -23.533 9.344 1.00 81.56 298 ASP A N 1
ATOM 2242 C CA . ASP A 1 298 ? 4.116 -24.339 10.573 1.00 81.56 298 ASP A CA 1
ATOM 2243 C C . ASP A 1 298 ? 4.199 -25.842 10.285 1.00 81.56 298 ASP A C 1
ATOM 2245 O O . ASP A 1 298 ? 5.028 -26.530 10.866 1.00 81.56 298 ASP A O 1
ATOM 2249 N N . PHE A 1 299 ? 3.488 -26.323 9.262 1.00 79.94 299 PHE A N 1
ATOM 2250 C CA . PHE A 1 299 ? 3.614 -27.700 8.773 1.00 79.94 299 PHE A CA 1
ATOM 2251 C C . PHE A 1 299 ? 5.055 -28.080 8.380 1.00 79.94 299 PHE A C 1
ATOM 2253 O O . PHE A 1 299 ? 5.514 -29.187 8.660 1.00 79.94 299 PHE A O 1
ATOM 2260 N N . ILE A 1 300 ? 5.790 -27.165 7.738 1.00 80.56 300 ILE A N 1
ATOM 2261 C CA . ILE A 1 300 ? 7.180 -27.407 7.330 1.00 80.56 300 ILE A CA 1
ATOM 2262 C C . ILE A 1 300 ? 8.104 -27.409 8.550 1.00 80.56 300 ILE A C 1
ATOM 2264 O O . ILE A 1 300 ? 8.999 -28.252 8.629 1.00 80.56 300 ILE A O 1
ATOM 2268 N N . LYS A 1 301 ? 7.866 -26.524 9.525 1.00 83.31 301 LYS A N 1
ATOM 2269 C CA . LYS A 1 301 ? 8.595 -26.533 10.802 1.00 83.31 301 LYS A CA 1
ATOM 2270 C C . LYS A 1 301 ? 8.360 -27.832 11.570 1.00 83.31 301 LYS A C 1
ATOM 2272 O O . LYS A 1 301 ? 9.329 -28.412 12.049 1.00 83.31 301 LYS A O 1
ATOM 2277 N N . ASP A 1 302 ? 7.122 -28.313 11.630 1.00 85.81 302 ASP A N 1
ATOM 2278 C CA . ASP A 1 302 ? 6.762 -29.555 12.319 1.00 85.81 302 ASP A CA 1
ATOM 2279 C C . ASP A 1 302 ? 7.433 -30.772 11.673 1.00 85.81 302 ASP A C 1
ATOM 2281 O O . ASP A 1 302 ? 8.008 -31.608 12.372 1.00 85.81 302 ASP A O 1
ATOM 2285 N N . ILE A 1 303 ? 7.448 -30.845 10.336 1.00 85.62 303 ILE A N 1
ATOM 2286 C CA . ILE A 1 303 ? 8.202 -31.876 9.606 1.00 85.62 303 ILE A CA 1
ATOM 2287 C C . ILE A 1 303 ? 9.695 -31.777 9.911 1.00 85.62 303 ILE A C 1
ATOM 2289 O O . ILE A 1 303 ? 10.341 -32.798 10.142 1.00 85.62 303 ILE A O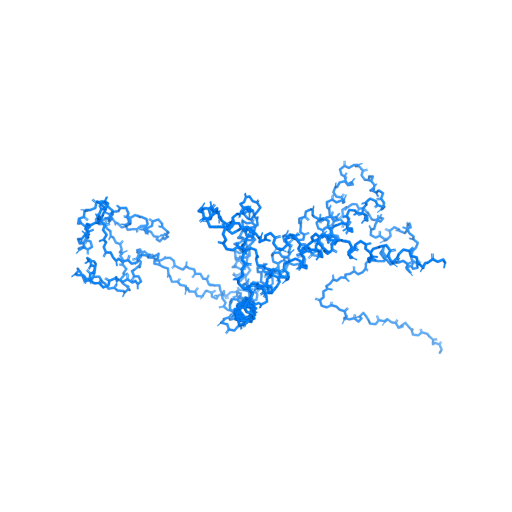 1
ATOM 2293 N N . MET A 1 304 ? 10.260 -30.570 9.908 1.00 83.50 304 MET A N 1
ATOM 2294 C CA . MET A 1 304 ? 11.686 -30.378 10.156 1.00 83.50 304 MET A CA 1
ATOM 2295 C C . MET A 1 304 ? 12.067 -30.808 11.578 1.00 83.50 304 MET A C 1
ATOM 2297 O O . MET A 1 304 ? 13.040 -31.538 11.746 1.00 83.50 304 MET A O 1
ATOM 2301 N N . LEU A 1 305 ? 11.253 -30.451 12.577 1.00 85.12 305 LEU A N 1
ATOM 2302 C CA . LEU A 1 305 ? 11.403 -30.898 13.965 1.00 85.12 305 LEU A CA 1
ATOM 2303 C C . LEU A 1 305 ? 11.256 -32.418 14.096 1.00 85.12 305 LEU A C 1
ATOM 2305 O O . LEU A 1 305 ? 12.028 -33.055 14.810 1.00 85.12 305 LEU A O 1
ATOM 2309 N N . PHE A 1 306 ? 10.301 -33.020 13.385 1.00 87.62 306 PHE A N 1
ATOM 2310 C CA . PHE A 1 306 ? 10.119 -34.469 13.358 1.00 87.62 306 PHE A CA 1
ATOM 2311 C C . PHE A 1 306 ? 11.327 -35.195 12.745 1.00 87.62 306 PHE A C 1
ATOM 2313 O O . PHE A 1 306 ? 11.787 -36.196 13.294 1.00 87.62 306 PHE A O 1
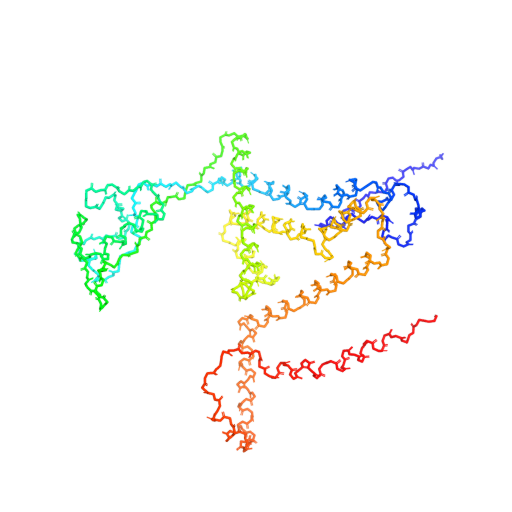ATOM 2320 N N . ILE A 1 307 ? 11.879 -34.681 11.641 1.00 85.19 307 ILE A N 1
ATOM 2321 C CA . ILE A 1 307 ? 13.092 -35.219 11.006 1.00 85.19 307 ILE A CA 1
ATOM 2322 C C . ILE A 1 307 ? 14.299 -35.079 11.940 1.00 85.19 307 ILE A C 1
ATOM 2324 O O . ILE A 1 307 ? 15.062 -36.033 12.082 1.00 85.19 307 ILE A O 1
ATOM 2328 N N . GLU A 1 308 ? 14.469 -33.929 12.597 1.00 86.12 308 GLU A N 1
ATOM 2329 C CA . GLU A 1 308 ? 15.530 -33.730 13.591 1.00 86.12 308 GLU A CA 1
ATOM 2330 C C . GLU A 1 308 ? 15.400 -34.718 14.757 1.00 86.12 308 GLU A C 1
ATOM 2332 O O . GLU A 1 308 ? 16.390 -35.342 15.137 1.00 86.12 308 GLU A O 1
ATOM 2337 N N . ALA A 1 309 ? 14.184 -34.937 15.265 1.00 83.50 309 ALA A N 1
ATOM 2338 C CA . ALA A 1 309 ? 13.920 -35.908 16.322 1.00 83.50 309 ALA A CA 1
ATOM 2339 C C . ALA A 1 309 ? 14.202 -37.356 15.879 1.00 83.50 309 ALA A C 1
ATOM 2341 O O . ALA A 1 309 ? 14.788 -38.130 16.639 1.00 83.50 309 ALA A O 1
ATOM 2342 N N . LEU A 1 310 ? 13.832 -37.734 14.649 1.00 82.25 310 LEU A N 1
ATOM 2343 C CA . LEU A 1 310 ? 14.167 -39.044 14.078 1.00 82.25 310 LEU A CA 1
ATOM 2344 C C . LEU A 1 310 ? 15.678 -39.225 13.912 1.00 82.25 310 LEU A C 1
ATOM 2346 O O . LEU A 1 310 ? 16.201 -40.301 14.207 1.00 82.25 310 LEU A O 1
ATOM 2350 N N . PHE A 1 311 ? 16.385 -38.190 13.455 1.00 79.81 311 PHE A N 1
ATOM 2351 C CA . PHE A 1 311 ? 17.834 -38.227 13.289 1.00 79.81 311 PHE A CA 1
ATOM 2352 C C . PHE A 1 311 ? 18.544 -38.362 14.640 1.00 79.81 311 PHE A C 1
ATOM 2354 O O . PHE A 1 311 ? 19.410 -39.222 14.782 1.00 79.81 311 PHE A O 1
ATOM 2361 N N . ASP A 1 312 ? 18.139 -37.586 15.649 1.00 79.44 312 ASP A N 1
ATOM 2362 C CA . ASP A 1 312 ? 18.719 -37.644 16.996 1.00 79.44 312 ASP A CA 1
ATOM 2363 C C . ASP A 1 312 ? 18.451 -39.002 17.664 1.00 79.44 312 ASP A C 1
ATOM 2365 O O . ASP A 1 312 ? 19.354 -39.608 18.244 1.00 79.44 312 ASP A O 1
ATOM 2369 N N . LYS A 1 313 ? 17.244 -39.556 17.481 1.00 74.50 313 LYS A N 1
ATOM 2370 C CA . LYS A 1 313 ? 16.903 -40.911 17.934 1.00 74.50 313 LYS A CA 1
ATOM 2371 C C . LYS A 1 313 ? 17.754 -41.980 17.241 1.00 74.50 313 LYS A C 1
ATOM 2373 O O . LYS A 1 313 ? 18.296 -42.846 17.917 1.00 74.50 313 LYS A O 1
ATOM 2378 N N . THR A 1 314 ? 17.937 -41.883 15.924 1.00 70.62 314 THR A N 1
ATOM 2379 C CA . THR A 1 314 ? 18.756 -42.831 15.145 1.00 70.62 314 THR A CA 1
ATOM 2380 C C . THR A 1 314 ? 20.237 -42.752 15.531 1.00 70.62 314 THR A C 1
ATOM 2382 O O . THR A 1 314 ? 20.891 -43.780 15.664 1.00 70.62 314 THR A O 1
ATOM 2385 N N . VAL A 1 315 ? 20.779 -41.550 15.756 1.00 68.19 315 VAL A N 1
ATOM 2386 C CA . VAL A 1 315 ? 22.173 -41.347 16.197 1.00 68.19 315 VAL A CA 1
ATOM 2387 C C . VAL A 1 315 ? 22.389 -41.844 17.631 1.00 68.19 315 VAL A C 1
ATOM 2389 O O . VAL A 1 315 ? 23.426 -42.446 17.917 1.00 68.19 315 VAL A O 1
ATOM 2392 N N . SER A 1 316 ? 21.405 -41.637 18.511 1.00 66.62 316 SER A N 1
ATOM 2393 C CA . SER A 1 316 ? 21.401 -42.157 19.883 1.00 66.62 316 SER A CA 1
ATOM 2394 C C . SER A 1 316 ? 21.359 -43.691 19.911 1.00 66.62 316 SER A C 1
ATOM 2396 O O . SER A 1 316 ? 22.171 -44.320 20.588 1.00 66.62 316 SER A O 1
ATOM 2398 N N . GLU A 1 317 ? 20.480 -44.310 19.115 1.00 66.62 317 GLU A N 1
ATOM 2399 C CA . GLU A 1 317 ? 20.357 -45.771 18.997 1.00 66.62 317 GLU A CA 1
ATOM 2400 C C . GLU A 1 317 ? 21.563 -46.416 18.288 1.00 66.62 317 GLU A C 1
ATOM 2402 O O . GLU A 1 317 ? 21.951 -47.532 18.629 1.00 66.62 317 GLU A O 1
ATOM 2407 N N . ALA A 1 318 ? 22.218 -45.707 17.361 1.00 58.19 318 ALA A N 1
ATOM 2408 C CA . ALA A 1 318 ? 23.429 -46.166 16.672 1.00 58.19 318 ALA A CA 1
ATOM 2409 C C . ALA A 1 318 ? 24.718 -46.067 17.518 1.00 58.19 318 ALA A C 1
ATOM 2411 O O . ALA A 1 318 ? 25.801 -46.371 17.017 1.00 58.19 318 ALA A O 1
ATOM 2412 N N . GLY A 1 319 ? 24.643 -45.635 18.785 1.00 50.97 319 GLY A N 1
ATOM 2413 C CA . GLY A 1 319 ? 25.793 -45.604 19.698 1.00 50.97 319 GLY A CA 1
ATOM 2414 C C . GLY A 1 319 ? 26.914 -44.632 19.300 1.00 50.97 319 GLY A C 1
ATOM 2415 O O . GLY A 1 319 ? 28.012 -44.696 19.851 1.00 50.97 319 GLY A O 1
ATOM 2416 N N . LEU A 1 320 ? 26.662 -43.704 18.373 1.00 51.88 320 LEU A N 1
ATOM 2417 C CA . LEU A 1 320 ? 27.621 -42.699 17.901 1.00 51.88 320 LEU A CA 1
ATOM 2418 C C . LEU A 1 320 ? 27.571 -41.439 18.781 1.00 51.88 320 LEU A C 1
ATOM 2420 O O . LEU A 1 320 ? 27.419 -40.315 18.311 1.00 51.88 320 LEU A O 1
ATOM 2424 N N . VAL A 1 321 ? 27.723 -41.626 20.093 1.00 48.50 321 VAL A N 1
ATOM 2425 C CA . VAL A 1 321 ? 27.955 -40.532 21.044 1.00 48.50 321 VAL A CA 1
ATOM 2426 C C . VAL A 1 321 ? 29.343 -40.697 21.637 1.00 48.50 321 VAL A C 1
ATOM 2428 O O . VAL A 1 321 ? 29.489 -41.076 22.789 1.00 48.50 321 VAL A O 1
ATOM 2431 N N . PHE A 1 322 ? 30.374 -40.362 20.863 1.00 46.28 322 PHE A N 1
ATOM 2432 C CA . PHE A 1 322 ? 31.624 -39.892 21.449 1.00 46.28 322 PHE A CA 1
ATOM 2433 C C . PHE A 1 322 ? 32.205 -38.739 20.622 1.00 46.28 322 PHE A C 1
ATOM 2435 O O . PHE A 1 322 ? 32.474 -38.857 19.433 1.00 46.28 322 PHE A O 1
ATOM 2442 N N . ASP A 1 323 ? 32.405 -37.626 21.330 1.00 43.50 323 ASP A N 1
ATOM 2443 C CA . ASP A 1 323 ? 33.393 -36.581 21.044 1.00 43.50 323 ASP A CA 1
ATOM 2444 C C . ASP A 1 323 ? 33.039 -35.382 20.140 1.00 43.50 323 ASP A C 1
ATOM 2446 O O . ASP A 1 323 ? 33.857 -34.896 19.366 1.00 43.50 323 ASP A O 1
ATOM 2450 N N . VAL A 1 324 ? 31.847 -34.793 20.309 1.00 39.84 324 VAL A N 1
ATOM 2451 C CA . VAL A 1 324 ? 31.630 -33.374 19.913 1.00 39.84 324 VAL A CA 1
ATOM 2452 C C . VAL A 1 324 ? 31.057 -32.512 21.051 1.00 39.84 324 VAL A C 1
ATOM 2454 O O . VAL A 1 324 ? 31.235 -31.292 21.071 1.00 39.84 324 VAL A O 1
ATOM 2457 N N . ARG A 1 325 ? 30.465 -33.120 22.090 1.00 38.62 325 ARG A N 1
ATOM 2458 C CA . ARG A 1 325 ? 29.842 -32.393 23.216 1.00 38.62 325 ARG A CA 1
ATOM 2459 C C . ARG A 1 325 ? 30.808 -31.781 24.239 1.00 38.62 325 ARG A C 1
ATOM 2461 O O . ARG A 1 325 ? 30.338 -31.120 25.158 1.00 38.62 325 ARG A O 1
ATOM 2468 N N . LYS A 1 326 ? 32.130 -31.937 24.092 1.00 33.38 326 LYS A N 1
ATOM 2469 C CA . LYS A 1 326 ? 33.109 -31.327 25.017 1.00 33.38 326 LYS A CA 1
ATOM 2470 C C . LYS A 1 326 ? 33.740 -30.024 24.513 1.00 33.38 326 LYS A C 1
ATOM 2472 O O . LYS A 1 326 ? 34.416 -29.354 25.281 1.00 33.38 326 LYS A O 1
ATOM 2477 N N . LYS A 1 327 ? 33.499 -29.625 23.256 1.00 33.66 327 LYS A N 1
ATOM 2478 C CA . LYS A 1 327 ? 34.058 -28.380 22.683 1.00 33.66 327 LYS A CA 1
ATOM 2479 C C . LYS A 1 327 ? 33.050 -27.242 22.486 1.00 33.66 327 LYS A C 1
ATOM 2481 O O . LYS A 1 327 ? 33.460 -26.146 22.119 1.00 33.66 327 LYS A O 1
ATOM 2486 N N . ALA A 1 328 ? 31.759 -27.479 22.725 1.00 34.88 328 ALA A N 1
ATOM 2487 C CA . ALA A 1 328 ? 30.700 -26.496 22.468 1.00 34.88 328 ALA A CA 1
ATOM 2488 C C . ALA A 1 328 ? 30.112 -25.842 23.734 1.00 34.88 328 ALA A C 1
ATOM 2490 O O . ALA A 1 328 ? 29.437 -24.821 23.624 1.00 34.88 328 ALA A O 1
ATOM 2491 N N . THR A 1 329 ? 30.384 -26.381 24.926 1.00 34.84 329 THR A N 1
ATOM 2492 C CA . THR A 1 329 ? 29.722 -25.943 26.171 1.00 34.84 329 THR A CA 1
ATOM 2493 C C . THR A 1 329 ? 30.326 -24.677 26.795 1.00 34.84 329 THR A C 1
ATOM 2495 O O . THR A 1 329 ? 29.714 -24.105 27.685 1.00 34.84 329 THR A O 1
ATOM 2498 N N . ASP A 1 330 ? 31.446 -24.162 26.278 1.00 31.62 330 ASP A N 1
ATOM 2499 C CA . ASP A 1 330 ? 32.074 -22.923 26.781 1.00 31.62 330 ASP A CA 1
ATOM 2500 C C . ASP A 1 330 ? 31.783 -21.670 25.934 1.00 31.62 330 ASP A C 1
ATOM 2502 O O . ASP A 1 330 ? 32.374 -20.614 26.158 1.00 31.62 330 ASP A O 1
ATOM 2506 N N . LYS A 1 331 ? 30.883 -21.736 24.940 1.00 36.97 331 LYS A N 1
ATOM 2507 C CA . LYS A 1 331 ? 30.665 -20.593 24.029 1.00 36.97 331 LYS A CA 1
ATOM 2508 C C . LYS A 1 331 ? 29.220 -20.255 23.677 1.00 36.97 331 LYS A C 1
ATOM 2510 O O . LYS A 1 331 ? 28.982 -19.624 22.651 1.00 36.97 331 LYS A O 1
ATOM 2515 N N . ILE A 1 332 ? 28.261 -20.627 24.522 1.00 39.72 332 ILE A N 1
ATOM 2516 C CA . ILE A 1 332 ? 26.850 -20.268 24.322 1.00 39.72 332 ILE A CA 1
ATOM 2517 C C . ILE A 1 332 ? 26.320 -19.566 25.572 1.00 39.72 332 ILE A C 1
ATOM 2519 O O . ILE A 1 332 ? 25.473 -20.077 26.287 1.00 39.72 332 ILE A O 1
ATOM 2523 N N . ASN A 1 333 ? 26.833 -18.363 25.819 1.00 37.25 333 ASN A N 1
ATOM 2524 C CA . ASN A 1 333 ? 26.062 -17.310 26.463 1.00 37.25 333 ASN A CA 1
ATOM 2525 C C . ASN A 1 333 ? 26.137 -16.091 25.542 1.00 37.25 333 ASN A C 1
ATOM 2527 O O . ASN A 1 333 ? 27.222 -15.607 25.232 1.00 37.25 333 ASN A O 1
ATOM 2531 N N . HIS A 1 334 ? 24.964 -15.646 25.092 1.00 40.41 334 HIS A N 1
ATOM 2532 C CA . HIS A 1 334 ? 24.710 -14.550 24.152 1.00 40.41 334 HIS A CA 1
ATOM 2533 C C . HIS A 1 334 ? 25.090 -14.789 22.685 1.00 40.41 334 HIS A C 1
ATOM 2535 O O . HIS A 1 334 ? 26.206 -14.509 22.260 1.00 40.41 334 HIS A O 1
ATOM 2541 N N . THR A 1 335 ? 24.106 -15.145 21.851 1.00 33.47 335 THR A N 1
ATOM 2542 C CA . THR A 1 335 ? 23.935 -14.491 20.538 1.00 33.47 335 THR A CA 1
ATOM 2543 C C . THR A 1 335 ? 22.563 -14.772 19.924 1.00 33.47 335 THR A C 1
ATOM 2545 O O . THR A 1 335 ? 22.050 -15.885 19.961 1.00 33.47 335 THR A O 1
ATOM 2548 N N . LYS A 1 336 ? 21.977 -13.706 19.369 1.00 36.09 336 LYS A N 1
ATOM 2549 C CA . LYS A 1 336 ? 20.779 -13.682 18.525 1.00 36.09 336 LYS A CA 1
ATOM 2550 C C . LYS A 1 336 ? 20.865 -14.730 17.410 1.00 36.09 336 LYS A C 1
ATOM 2552 O O . LYS A 1 336 ? 21.947 -14.969 16.873 1.00 36.09 336 LYS A O 1
ATOM 2557 N N . TYR A 1 337 ? 19.710 -15.281 17.033 1.00 40.34 337 TYR A N 1
ATOM 2558 C CA . TYR A 1 337 ? 19.538 -16.164 15.879 1.00 40.34 337 TYR A CA 1
ATOM 2559 C C . TYR A 1 337 ? 20.172 -15.534 14.629 1.00 40.34 337 TYR A C 1
ATOM 2561 O O . TYR A 1 337 ? 19.627 -14.624 14.012 1.00 40.34 337 TYR A O 1
ATOM 2569 N N . THR A 1 338 ? 21.363 -16.017 14.291 1.00 38.09 338 THR A N 1
ATOM 2570 C CA . THR A 1 338 ? 22.015 -15.817 12.996 1.00 38.09 338 THR A CA 1
ATOM 2571 C C . THR A 1 338 ? 21.692 -17.064 12.174 1.00 38.09 338 THR A C 1
ATOM 2573 O O . THR A 1 338 ? 21.702 -18.152 12.762 1.00 38.09 338 THR A O 1
ATOM 2576 N N . PRO A 1 339 ? 21.398 -16.969 10.862 1.00 40.88 339 PRO A N 1
ATOM 2577 C CA . PRO A 1 339 ? 21.163 -18.152 10.040 1.00 40.88 339 PRO A CA 1
ATOM 2578 C C . PRO A 1 339 ? 22.324 -19.120 10.232 1.00 40.88 339 PRO A C 1
ATOM 2580 O O . PRO A 1 339 ? 23.489 -18.722 10.151 1.00 40.88 339 PRO A O 1
ATOM 2583 N N . SER A 1 340 ? 22.002 -20.357 10.604 1.00 47.12 340 SER A N 1
ATOM 2584 C CA . SER A 1 340 ? 22.992 -21.304 11.096 1.00 47.12 340 SER A CA 1
ATOM 2585 C C . SER A 1 340 ? 24.124 -21.463 10.079 1.00 47.12 340 SER A C 1
ATOM 2587 O O . SER A 1 340 ? 23.909 -21.525 8.870 1.00 47.12 340 SER A O 1
ATOM 2589 N N . ARG A 1 341 ? 25.358 -21.550 10.575 1.00 44.50 341 ARG A N 1
ATOM 2590 C CA . ARG A 1 341 ? 26.586 -21.792 9.798 1.00 44.50 341 ARG A CA 1
ATOM 2591 C C . ARG A 1 341 ? 26.446 -22.954 8.794 1.00 44.50 341 ARG A C 1
ATOM 2593 O O . ARG A 1 341 ? 27.080 -22.932 7.746 1.00 44.50 341 ARG A O 1
ATOM 2600 N N . LYS A 1 342 ? 25.537 -23.898 9.072 1.00 43.69 342 LYS A N 1
ATOM 2601 C CA . LYS A 1 342 ? 25.141 -25.008 8.195 1.00 43.69 342 LYS A CA 1
ATOM 2602 C C . LYS A 1 342 ? 24.460 -24.557 6.891 1.00 43.69 342 LYS A C 1
ATOM 2604 O O . LYS A 1 342 ? 24.686 -25.169 5.855 1.00 43.69 342 LYS A O 1
ATOM 2609 N N . PHE A 1 343 ? 23.678 -23.476 6.907 1.00 45.22 343 PHE A N 1
ATOM 2610 C CA . PHE A 1 343 ? 23.059 -22.896 5.708 1.00 45.22 343 PHE A CA 1
ATOM 2611 C C . PHE A 1 343 ? 24.094 -22.203 4.810 1.00 45.22 343 PHE A C 1
ATOM 2613 O O . PHE A 1 343 ? 24.076 -22.367 3.592 1.00 45.22 343 PHE A O 1
ATOM 2620 N N . PHE A 1 344 ? 25.058 -21.496 5.407 1.00 46.59 344 PHE A N 1
ATOM 2621 C CA . PHE A 1 344 ? 26.178 -20.918 4.659 1.00 46.59 344 PHE A CA 1
ATOM 2622 C C . PHE A 1 344 ? 27.091 -22.012 4.083 1.00 46.59 344 PHE A C 1
ATOM 2624 O O . PHE A 1 344 ? 27.508 -21.921 2.932 1.00 46.59 344 PHE A O 1
ATOM 2631 N N . GLU A 1 345 ? 27.345 -23.090 4.830 1.00 46.09 345 GLU A N 1
ATOM 2632 C CA . GLU A 1 345 ? 28.070 -24.269 4.331 1.00 46.09 345 GLU A CA 1
ATOM 2633 C C . GLU A 1 345 ? 27.323 -24.987 3.196 1.00 46.09 345 GLU A C 1
ATOM 2635 O O . GLU A 1 345 ? 27.963 -25.439 2.247 1.00 46.09 345 GLU A O 1
ATOM 2640 N N . PHE A 1 346 ? 25.988 -25.033 3.231 1.00 56.62 346 PHE A N 1
ATOM 2641 C CA . PHE A 1 346 ? 25.169 -25.536 2.126 1.00 56.62 346 PHE A CA 1
ATOM 2642 C C . PHE A 1 346 ? 25.293 -24.655 0.873 1.00 56.62 346 PHE A C 1
ATOM 2644 O O . PHE A 1 346 ? 25.597 -25.169 -0.203 1.00 56.62 346 PHE A O 1
ATOM 2651 N N . LEU A 1 347 ? 25.159 -23.330 1.009 1.00 44.22 347 LEU A N 1
ATOM 2652 C CA . LEU A 1 347 ? 25.320 -22.394 -0.111 1.00 44.22 347 LEU A CA 1
ATOM 2653 C C . LEU A 1 347 ? 26.731 -22.439 -0.712 1.00 44.22 347 LEU A C 1
ATOM 2655 O O . LEU A 1 347 ? 26.870 -22.428 -1.930 1.00 44.22 347 LEU A O 1
ATOM 2659 N N . THR A 1 348 ? 27.766 -22.571 0.123 1.00 53.25 348 THR A N 1
ATOM 2660 C CA . THR A 1 348 ? 29.171 -22.655 -0.323 1.00 53.25 348 THR 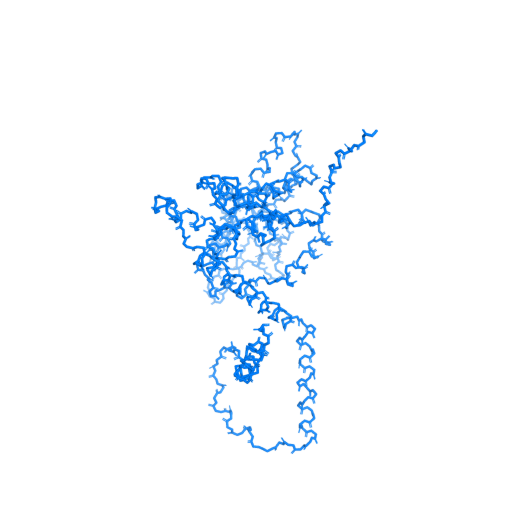A CA 1
ATOM 2661 C C . THR A 1 348 ? 29.486 -23.996 -1.004 1.00 53.25 348 THR A C 1
ATOM 2663 O O . THR A 1 348 ? 30.371 -24.074 -1.854 1.00 53.25 348 THR A O 1
ATOM 2666 N N . ARG A 1 349 ? 28.756 -25.066 -0.659 1.00 44.69 349 ARG A N 1
ATOM 2667 C CA . ARG A 1 349 ? 28.838 -26.372 -1.336 1.00 44.69 349 ARG A CA 1
ATOM 2668 C C . ARG A 1 349 ? 28.012 -26.434 -2.622 1.00 44.69 349 ARG A C 1
ATOM 2670 O O . ARG A 1 349 ? 28.342 -27.227 -3.499 1.00 44.69 349 ARG A O 1
ATOM 2677 N N . ALA A 1 350 ? 26.981 -25.602 -2.756 1.00 44.97 350 ALA A N 1
ATOM 2678 C CA . ALA A 1 350 ? 26.146 -25.520 -3.953 1.00 44.97 350 ALA A CA 1
ATOM 2679 C C . ALA A 1 350 ? 26.756 -24.637 -5.062 1.00 44.97 350 ALA A C 1
ATOM 2681 O O . ALA A 1 350 ? 26.478 -24.854 -6.243 1.00 44.97 350 ALA A O 1
ATOM 2682 N N . THR A 1 351 ? 27.632 -23.682 -4.727 1.00 45.78 351 THR A N 1
ATOM 2683 C CA . THR A 1 351 ? 28.267 -22.762 -5.691 1.00 45.78 351 THR A CA 1
ATOM 2684 C C . THR A 1 351 ? 29.040 -23.453 -6.825 1.00 45.78 351 THR A C 1
ATOM 2686 O O . THR A 1 351 ? 28.870 -23.041 -7.972 1.00 45.78 351 THR A O 1
ATOM 2689 N N . PRO A 1 352 ? 29.844 -24.511 -6.589 1.00 44.97 352 PRO A N 1
ATOM 2690 C CA . PRO A 1 352 ? 30.535 -25.235 -7.661 1.00 44.97 352 PRO A CA 1
ATOM 2691 C C . PRO A 1 352 ? 29.581 -25.984 -8.601 1.00 44.97 352 PRO A C 1
ATOM 2693 O O . PRO A 1 352 ? 29.858 -26.096 -9.792 1.00 44.97 352 PRO A O 1
ATOM 2696 N N . VAL A 1 353 ? 28.444 -26.465 -8.086 1.00 50.53 353 VAL A N 1
ATOM 2697 C CA . VAL A 1 353 ? 27.419 -27.174 -8.871 1.00 50.53 353 VAL A CA 1
ATOM 2698 C C . VAL A 1 353 ? 26.668 -26.194 -9.776 1.00 50.53 353 VAL A C 1
ATOM 2700 O O . VAL A 1 353 ? 26.464 -26.471 -10.956 1.00 50.53 353 VAL A O 1
ATOM 2703 N N . LEU A 1 354 ? 26.349 -25.002 -9.263 1.00 45.19 354 LEU A N 1
ATOM 2704 C CA . LEU A 1 354 ? 25.730 -23.920 -10.035 1.00 45.19 354 LEU A CA 1
ATOM 2705 C C . LEU A 1 354 ? 26.694 -23.316 -11.076 1.00 45.19 354 LEU A C 1
ATOM 2707 O O . LEU A 1 354 ? 26.282 -23.058 -12.206 1.00 45.19 354 LEU A O 1
ATOM 2711 N N . LEU A 1 355 ? 27.990 -23.175 -10.759 1.00 48.81 355 LEU A N 1
ATOM 2712 C CA . LEU A 1 355 ? 29.015 -22.805 -11.751 1.00 48.81 355 LEU A CA 1
ATOM 2713 C C . LEU A 1 355 ? 29.235 -23.900 -12.810 1.00 48.81 355 LEU A C 1
ATOM 2715 O O . LEU A 1 355 ? 29.546 -23.585 -13.960 1.00 48.81 355 LEU A O 1
ATOM 2719 N N . GLY A 1 356 ? 29.079 -25.174 -12.441 1.00 44.06 356 GLY A N 1
ATOM 2720 C CA . GLY A 1 356 ? 29.143 -26.311 -13.362 1.00 44.06 356 GLY A CA 1
ATOM 2721 C C . GLY A 1 356 ? 27.997 -26.311 -14.376 1.00 44.06 356 GLY A C 1
ATOM 2722 O O . GLY A 1 356 ? 28.233 -26.526 -15.563 1.00 44.06 356 GLY A O 1
ATOM 2723 N N . LEU A 1 357 ? 26.780 -25.973 -13.937 1.00 45.91 357 LEU A N 1
ATOM 2724 C CA . LEU A 1 357 ? 25.611 -25.802 -14.811 1.00 45.91 357 LEU A CA 1
ATOM 2725 C C . LEU A 1 357 ? 25.740 -24.571 -15.732 1.00 45.91 357 LEU A C 1
ATOM 2727 O O . LEU A 1 357 ? 25.320 -24.616 -16.890 1.00 45.91 357 LEU A O 1
ATOM 2731 N N . TRP A 1 358 ? 26.397 -23.502 -15.267 1.00 43.41 358 TRP A N 1
ATOM 2732 C CA . TRP A 1 358 ? 26.711 -22.325 -16.088 1.00 43.41 358 TRP A CA 1
ATOM 2733 C C . TRP A 1 358 ? 27.804 -22.596 -17.140 1.00 43.41 358 TRP A C 1
ATOM 2735 O O . TRP A 1 358 ? 27.702 -22.128 -18.269 1.00 43.41 358 TRP A O 1
ATOM 2745 N N . ARG A 1 359 ? 28.822 -23.413 -16.830 1.00 46.06 359 ARG A N 1
ATOM 2746 C CA . ARG A 1 359 ? 29.832 -23.841 -17.823 1.00 46.06 359 ARG A CA 1
ATOM 2747 C C . ARG A 1 359 ? 29.314 -24.893 -18.809 1.00 46.06 359 ARG A C 1
ATOM 2749 O O . ARG A 1 359 ? 29.779 -24.924 -19.944 1.00 46.06 359 ARG A O 1
ATOM 2756 N N . GLY A 1 360 ? 28.361 -25.732 -18.401 1.00 41.84 360 GLY A N 1
ATOM 2757 C CA . GLY A 1 360 ? 27.791 -26.796 -19.237 1.00 41.84 360 GLY A CA 1
ATOM 2758 C C . GLY A 1 360 ? 26.814 -26.324 -20.320 1.00 41.84 360 GLY A C 1
ATOM 2759 O O . GLY A 1 360 ? 26.543 -27.073 -21.252 1.00 41.84 360 GLY A O 1
ATOM 2760 N N . SER A 1 361 ? 26.314 -25.088 -20.239 1.00 41.50 361 SER A N 1
ATOM 2761 C CA . SER A 1 361 ? 25.389 -24.499 -21.225 1.00 41.50 361 SER A CA 1
ATOM 2762 C C . SER A 1 361 ? 26.085 -23.672 -22.320 1.00 41.50 361 SER A C 1
ATOM 2764 O O . SER A 1 361 ? 25.430 -23.219 -23.252 1.00 41.50 361 SER A O 1
ATOM 2766 N N . GLY A 1 362 ? 27.415 -23.516 -22.258 1.00 44.12 362 GLY A N 1
ATOM 2767 C CA . GLY A 1 362 ? 28.213 -22.742 -23.222 1.00 44.12 362 GLY A CA 1
ATOM 2768 C C . GLY A 1 362 ? 28.819 -23.534 -24.391 1.00 44.12 362 GLY A C 1
ATOM 2769 O O . GLY A 1 362 ? 29.553 -22.960 -25.189 1.00 44.12 362 GLY A O 1
ATOM 2770 N N . GLN A 1 363 ? 28.555 -24.838 -24.514 1.00 43.59 363 GLN A N 1
ATOM 2771 C CA . GLN A 1 363 ? 29.032 -25.655 -25.638 1.00 43.59 363 GLN A CA 1
ATOM 2772 C C . GLN A 1 363 ? 27.871 -26.401 -26.297 1.00 43.59 363 GLN A C 1
ATOM 2774 O O . GLN A 1 363 ? 27.656 -27.577 -26.022 1.00 43.59 363 GLN A O 1
ATOM 2779 N N . LYS A 1 364 ? 27.127 -25.694 -27.156 1.00 40.75 364 LYS A N 1
ATOM 2780 C CA . LYS A 1 364 ? 26.519 -26.190 -28.410 1.00 40.75 364 LYS A CA 1
ATOM 2781 C C . LYS A 1 364 ? 25.604 -25.115 -29.006 1.00 40.75 364 LYS A C 1
ATOM 2783 O O . LYS A 1 364 ? 24.390 -25.221 -28.928 1.00 40.75 364 LYS A O 1
ATOM 2788 N N . LEU A 1 365 ? 26.211 -24.103 -29.615 1.00 35.06 365 LEU A N 1
ATOM 2789 C CA . LEU A 1 365 ? 25.614 -23.315 -30.693 1.00 35.06 365 LEU A CA 1
ATOM 2790 C C . LEU A 1 365 ? 26.762 -22.989 -31.661 1.00 35.06 365 LEU A C 1
ATOM 2792 O O . LEU A 1 365 ? 27.577 -22.112 -31.382 1.00 35.06 365 LEU A O 1
ATOM 2796 N N . TYR A 1 366 ? 26.875 -23.798 -32.715 1.00 41.50 366 TYR A N 1
ATOM 2797 C CA . TYR A 1 366 ? 27.547 -23.460 -33.969 1.00 41.50 366 TYR A CA 1
ATOM 2798 C C . TYR A 1 366 ? 26.464 -23.315 -35.026 1.00 41.50 366 TYR A C 1
ATOM 2800 O O . TYR A 1 366 ? 25.516 -24.137 -34.962 1.00 41.50 366 TYR A O 1
#

InterPro domains:
  IPR001478 PDZ domain [PS50106] (72-113)
  IPR001478 PDZ domain [SM00228] (70-142)
  IPR004387 Peptidase M50, putative membrane-associated zinc metallopeptidase [PTHR42837] (15-300)
  IPR008915 Peptidase M50 [PF02163] (11-285)
  IPR036034 PDZ superfamily [G3DSA:2.30.42.10] (74-155)
  IPR036034 PDZ superfamily [SSF50156] (49-131)

Sequence (366 aa):
MGHNEEVEPLIFHNLGGFVGFPDNDPDSDIPPDDKNLLKNRPVLDRAIVISAGVVANVIFAYVIIFVQVLSVGLPVQEAFPGVLVPEVRPLSAASRDGLLPGDVILQVNGSELPKAGPNAVLEIVDIVRGKQDFEIGVTPDENLDGTGKIGVQLSPNTKFSKVIPKNIWEAFNFSGKEFWGLSYNVLDSLKQTFLNFSQTAGKVSGPVAIIAVGAEVARSNTDGLYQFAAVLNLNLAVINLLPLPALDGGSLALVLIEAARGGRKLPMEIEQRIMSSGIMAVILLGLFLIVRDTLNLDFIKDIMLFIEALFDKTVSEAGLVFDVRKKATDKINHTKYTPSRKFFEFLTRATPVLLGLWRGSGQKLY

pLDDT: mean 76.98, std 18.86, range [28.02, 97.44]

Secondary structure (DSSP, 8-state):
--------------SS-----GGG-TT--S-TT-TTSGGGS-HHHHHHHHHHHHHHHHHHHHHHHHHHHHHT-EEEEEEEEEEEEEEE-TTSHHHHTT--TT-EE-EETTEEPPSSSHHHHHHHHHHHHTT--BTTTB-PEEPTTS-EE--EEEEEEEEEEEE--SSHHHHHHHHHHHHHHHHHHHHHHHHHHHHTHHHHGGG---HHHHHHHHHHHHHH-HHHHHHHHHHHHHHHHHHHHSS-TTSHHHHHHHHHHHHHTTS-PPPHHHHHHHHHHHHHHHHHHHHHHHHHHHHTSHHHHHHHHHHHHHHHHHHHHTT--SSSTTSSTTS-SS---PPPHHHHHHHHHHHHHHHHHHHHTSS---